Protein AF-A0A967SFE9-F1 (afdb_monomer_lite)

pLDDT: mean 91.88, std 10.44, range [46.47, 98.62]

Foldseek 3Di:
DDDDPDPDPAKDKDWDQKDDDAQKIFGGWIWMWGDPDVQKIWIKIWTQWIAHHPPFGIWGGWMKTQGIWGHDPFKIWRQWIWIWTAAPVRHIDIFTWIWMWGQDPQGIKIKIKGWFDDCAVVVCRNCVSVPDDPKGWPDWGKIKIWIWDHDDQWTKIWIKMWIFQTWIADPVRQKTWGGWIKIKTKMWTHDVFFIKMKMKMKTQQTWIHHVPDTDGSVVWIKMKIKIKTWGDDPQIWIKMWMWMDGHLAFIKTWMFIATSNDTPDIDIDTPDRPPPPD

Structure (mmCIF, N/CA/C/O backbone):
data_AF-A0A967SFE9-F1
#
_entry.id   AF-A0A967SFE9-F1
#
loop_
_atom_site.group_PDB
_atom_site.id
_atom_site.type_symbol
_atom_site.label_atom_id
_atom_site.label_alt_id
_atom_site.label_comp_id
_atom_site.label_asym_id
_atom_site.label_entity_id
_atom_site.label_seq_id
_atom_site.pdbx_PDB_ins_code
_atom_site.Cartn_x
_atom_site.Cartn_y
_atom_site.Cartn_z
_atom_site.occupancy
_atom_site.B_iso_or_equiv
_atom_site.auth_seq_id
_atom_site.auth_comp_id
_atom_site.auth_asym_id
_atom_site.auth_atom_id
_atom_site.pdbx_PDB_model_num
ATOM 1 N N . MET A 1 1 ? -28.983 -12.170 47.576 1.00 48.47 1 MET A N 1
ATOM 2 C CA . MET A 1 1 ? -28.097 -11.732 46.477 1.00 48.47 1 MET A CA 1
ATOM 3 C C . MET A 1 1 ? -28.924 -10.848 45.566 1.00 48.47 1 MET A C 1
ATOM 5 O O . MET A 1 1 ? -29.870 -11.346 44.975 1.00 48.47 1 MET A O 1
ATOM 9 N N . ALA A 1 2 ? -28.665 -9.542 45.557 1.00 47.88 2 ALA A N 1
ATOM 10 C CA . ALA A 1 2 ? -29.377 -8.604 44.695 1.00 47.88 2 ALA A CA 1
ATOM 11 C C . ALA A 1 2 ? -28.645 -8.543 43.350 1.00 47.88 2 ALA A C 1
ATOM 13 O O . ALA A 1 2 ? -27.482 -8.151 43.306 1.00 47.88 2 ALA A O 1
ATOM 14 N N . ALA A 1 3 ? -29.304 -8.983 42.279 1.00 52.44 3 ALA A N 1
ATOM 15 C CA . ALA A 1 3 ? -28.816 -8.792 40.923 1.00 52.44 3 ALA A CA 1
ATOM 16 C C . ALA A 1 3 ? -28.975 -7.308 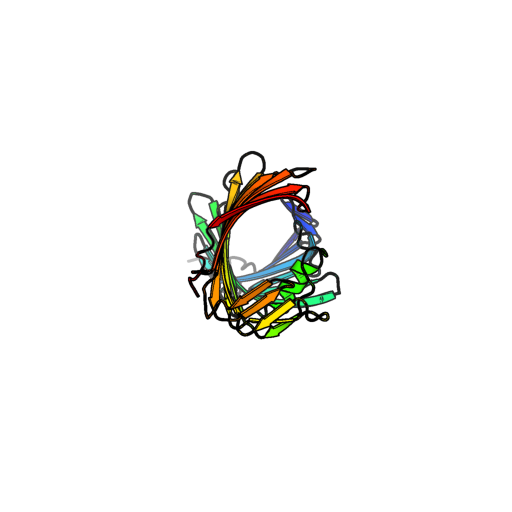40.575 1.00 52.44 3 ALA A C 1
ATOM 18 O O . ALA A 1 3 ? -30.090 -6.813 40.423 1.00 52.44 3 ALA A O 1
ATOM 19 N N . THR A 1 4 ? -27.868 -6.577 40.501 1.00 55.78 4 THR A N 1
ATOM 20 C CA . THR A 1 4 ? -27.850 -5.243 39.904 1.00 55.78 4 THR A CA 1
ATOM 21 C C . THR A 1 4 ? -28.147 -5.389 38.418 1.00 55.78 4 THR A C 1
ATOM 23 O O . THR A 1 4 ? -27.340 -5.948 37.677 1.00 55.78 4 THR A O 1
ATOM 26 N N . ALA A 1 5 ? -29.314 -4.907 37.997 1.00 50.91 5 ALA A N 1
ATOM 27 C CA . ALA A 1 5 ? -29.670 -4.743 36.597 1.00 50.91 5 ALA A CA 1
ATOM 28 C C . ALA A 1 5 ? -28.768 -3.657 35.991 1.00 50.91 5 ALA A C 1
ATOM 30 O O . ALA A 1 5 ? -29.080 -2.469 36.037 1.00 50.91 5 ALA A O 1
ATOM 31 N N . GLY A 1 6 ? -27.596 -4.059 35.503 1.00 64.75 6 GLY A N 1
ATOM 32 C CA . GLY A 1 6 ? -26.750 -3.195 34.693 1.00 64.75 6 GLY A CA 1
ATOM 33 C C . GLY A 1 6 ? -27.433 -2.987 33.349 1.00 64.75 6 GLY A C 1
ATOM 34 O O . GLY A 1 6 ? -27.692 -3.959 32.642 1.00 64.75 6 GLY A O 1
ATOM 35 N N . HIS A 1 7 ? -27.757 -1.740 33.013 1.00 56.03 7 HIS A N 1
ATOM 36 C CA . HIS A 1 7 ? -28.206 -1.380 31.674 1.00 56.03 7 HIS A CA 1
ATOM 37 C C . HIS A 1 7 ? -27.134 -1.818 30.669 1.00 56.03 7 HIS A C 1
ATOM 39 O O . HIS A 1 7 ? -26.025 -1.284 30.672 1.00 56.03 7 HIS A O 1
ATOM 45 N N . ALA A 1 8 ? -27.450 -2.823 29.852 1.00 78.50 8 ALA A N 1
ATOM 46 C CA . ALA A 1 8 ? -26.600 -3.228 28.748 1.00 78.50 8 ALA A CA 1
ATOM 47 C C . ALA A 1 8 ? -26.670 -2.124 27.691 1.00 78.50 8 ALA A C 1
ATOM 49 O O . ALA A 1 8 ? -27.740 -1.819 27.168 1.00 78.50 8 ALA A O 1
ATOM 50 N N . LEU A 1 9 ? -25.545 -1.469 27.438 1.00 79.12 9 LEU A N 1
ATOM 51 C CA . LEU A 1 9 ? -25.446 -0.497 26.364 1.00 79.12 9 LEU A CA 1
ATOM 52 C C . LEU A 1 9 ? -25.419 -1.273 25.042 1.00 79.12 9 LEU A C 1
ATOM 54 O O . LEU A 1 9 ? -24.456 -1.983 24.769 1.00 79.12 9 LEU A O 1
ATOM 58 N N . GLU A 1 10 ? -26.497 -1.189 24.264 1.00 89.25 10 GLU A N 1
ATOM 59 C CA . GLU A 1 10 ? -26.645 -1.972 23.026 1.00 89.25 10 GLU A CA 1
ATOM 60 C C . GLU A 1 10 ? -25.885 -1.343 21.853 1.00 89.25 10 GLU A C 1
ATOM 62 O O . GLU A 1 10 ? -25.297 -2.055 21.037 1.00 89.25 10 GLU A O 1
ATOM 67 N N . LEU A 1 11 ? -25.878 -0.007 21.791 1.00 95.06 11 LEU A N 1
ATOM 68 C CA . LEU A 1 11 ? -25.321 0.764 20.687 1.00 95.06 11 LEU A CA 1
ATOM 69 C C . LEU A 1 11 ? -24.728 2.087 21.188 1.00 95.06 11 LEU A C 1
ATOM 71 O O . LEU A 1 11 ? -25.384 2.839 21.910 1.00 95.06 11 LEU A O 1
ATOM 75 N N . LEU A 1 12 ? -23.503 2.386 20.765 1.00 96.44 12 LEU A N 1
ATOM 76 C CA . LEU A 1 12 ? -22.841 3.675 20.945 1.00 96.44 12 LEU A CA 1
ATOM 77 C C . LEU A 1 12 ? -22.515 4.259 19.573 1.00 96.44 12 LEU A C 1
ATOM 79 O O . LEU A 1 12 ? -21.859 3.605 18.766 1.00 96.44 12 LEU A O 1
ATOM 83 N N . THR A 1 13 ? -22.902 5.509 19.336 1.00 96.50 13 THR A N 1
ATOM 84 C CA . THR A 1 13 ? -22.497 6.253 18.140 1.00 96.50 13 THR A CA 1
ATOM 85 C C . THR A 1 13 ? -21.720 7.494 18.552 1.00 96.50 13 THR A C 1
ATOM 87 O O . THR A 1 13 ? -22.201 8.299 19.348 1.00 96.50 13 THR A O 1
ATOM 90 N N . LEU A 1 14 ? -20.523 7.647 17.995 1.00 97.06 14 LEU A N 1
ATOM 91 C CA . LEU A 1 14 ? -19.689 8.836 18.105 1.00 97.06 14 LEU A CA 1
ATOM 92 C C . LEU A 1 14 ? -19.602 9.488 16.726 1.00 97.06 14 LEU A C 1
ATOM 94 O O . LEU A 1 14 ? -19.164 8.847 15.774 1.00 97.06 14 LEU A O 1
ATOM 98 N N . ALA A 1 15 ? -20.005 10.750 16.630 1.00 97.06 15 ALA A N 1
ATOM 99 C CA . ALA A 1 15 ? -19.854 11.559 15.428 1.00 97.06 15 ALA A CA 1
ATOM 100 C C . ALA A 1 15 ? -18.776 12.621 15.661 1.00 97.06 15 ALA A C 1
ATOM 102 O O . ALA A 1 15 ? -18.741 13.258 16.715 1.00 97.06 15 ALA A O 1
ATOM 103 N N . VAL A 1 16 ? -17.899 12.786 14.680 1.00 96.50 16 VAL A N 1
ATOM 104 C CA . VAL A 1 16 ? -16.818 13.761 14.663 1.00 96.50 16 VAL A CA 1
ATOM 105 C C . VAL A 1 16 ? -16.840 14.449 13.306 1.00 96.50 16 VAL A C 1
ATOM 107 O O . VAL A 1 16 ? -16.580 13.817 12.286 1.00 96.50 16 VAL A O 1
ATOM 110 N N . ASP A 1 17 ? -17.125 15.748 13.294 1.00 96.38 17 ASP A N 1
ATOM 111 C CA . ASP A 1 17 ? -17.240 16.523 12.051 1.00 96.38 17 ASP A CA 1
ATOM 112 C C . ASP A 1 17 ? -15.970 16.434 11.199 1.00 96.38 17 ASP A C 1
ATOM 114 O O . ASP A 1 17 ? -16.024 16.350 9.972 1.00 96.38 17 ASP A O 1
ATOM 118 N N . ARG A 1 18 ? -14.806 16.450 11.856 1.00 95.69 18 ARG A N 1
ATOM 119 C CA . ARG A 1 18 ? -13.511 16.435 11.187 1.00 95.69 18 ARG A CA 1
ATOM 120 C C . ARG A 1 18 ? -12.417 15.842 12.067 1.00 95.69 18 ARG A C 1
ATOM 122 O O . ARG A 1 18 ? -12.325 16.153 13.253 1.00 95.69 18 ARG A O 1
ATOM 129 N N . LEU A 1 19 ? -11.566 15.022 11.459 1.00 93.81 19 LEU A N 1
ATOM 130 C CA . LEU A 1 19 ? -10.323 14.514 12.029 1.00 93.81 19 LEU A CA 1
ATOM 131 C C . LEU A 1 19 ? -9.159 14.969 11.150 1.00 93.81 19 LEU A C 1
ATOM 133 O O . LEU A 1 19 ? -9.139 14.671 9.961 1.00 93.81 19 LEU A O 1
ATOM 137 N N . ASP A 1 20 ? -8.179 15.651 11.734 1.00 90.94 20 ASP A N 1
ATOM 138 C CA . ASP A 1 20 ? -6.947 16.056 11.054 1.00 90.94 20 ASP A CA 1
ATOM 139 C C . ASP A 1 20 ? -5.750 15.411 11.763 1.00 90.94 20 ASP A C 1
ATOM 141 O O . ASP A 1 20 ? -5.630 15.485 12.989 1.00 90.94 20 ASP A O 1
ATOM 145 N N . ALA A 1 21 ? -4.856 14.773 11.005 1.00 83.81 21 ALA A N 1
ATOM 146 C CA . ALA A 1 21 ? -3.692 14.094 11.567 1.00 83.81 21 ALA A CA 1
ATOM 147 C C . ALA A 1 21 ? -2.495 14.136 10.607 1.00 83.81 21 ALA A C 1
ATOM 149 O O . ALA A 1 21 ? -2.218 13.217 9.836 1.00 83.81 21 ALA A O 1
ATOM 150 N N . GLY A 1 22 ? -1.728 15.222 10.702 1.00 81.81 22 GLY A N 1
ATOM 151 C CA . GLY A 1 22 ? -0.558 15.436 9.857 1.00 81.81 22 GLY A CA 1
ATOM 152 C C . GLY A 1 22 ? -0.971 15.685 8.409 1.00 81.81 22 GLY A C 1
ATOM 153 O O . GLY A 1 22 ? -1.617 16.685 8.127 1.00 81.81 22 GLY A O 1
ATOM 154 N N . ALA A 1 23 ? -0.580 14.783 7.509 1.00 79.06 23 ALA A N 1
ATOM 155 C CA . ALA A 1 23 ? -0.796 14.923 6.069 1.00 79.06 23 ALA A CA 1
ATOM 156 C C . ALA A 1 23 ? -2.106 14.288 5.565 1.00 79.06 23 ALA A C 1
ATOM 158 O O . ALA A 1 23 ? -2.338 14.258 4.360 1.00 79.06 23 ALA A O 1
ATOM 159 N N . TRP A 1 24 ? -2.949 13.769 6.463 1.00 89.88 24 TRP A N 1
ATOM 160 C CA . TRP A 1 24 ? -4.276 13.271 6.108 1.00 89.88 24 TRP A CA 1
ATOM 161 C C . TRP A 1 24 ? -5.370 13.957 6.923 1.00 89.88 24 TRP A C 1
ATOM 163 O O . TRP A 1 24 ? -5.149 14.424 8.045 1.00 89.88 24 TRP A O 1
ATOM 173 N N . SER A 1 25 ? -6.568 14.006 6.345 1.00 93.88 25 SER A N 1
ATOM 174 C CA . SER A 1 25 ? -7.770 14.491 7.027 1.00 93.88 25 SER A CA 1
ATOM 175 C C . SER A 1 25 ? -8.991 13.674 6.623 1.00 93.88 25 SER A C 1
ATOM 177 O O . SER A 1 25 ? -9.063 13.173 5.503 1.00 93.88 25 SER A O 1
ATOM 179 N N . ALA A 1 26 ? -9.948 13.529 7.535 1.00 96.44 26 ALA A N 1
ATOM 180 C CA . ALA A 1 26 ? -11.215 12.855 7.294 1.00 96.44 26 ALA A CA 1
ATOM 181 C C . ALA A 1 26 ? -12.388 13.736 7.737 1.00 96.44 26 ALA A C 1
ATOM 183 O O . ALA A 1 26 ? -12.346 14.332 8.814 1.00 96.44 26 ALA A O 1
ATOM 184 N N . GLY A 1 27 ? -13.429 13.821 6.909 1.00 96.75 27 GLY A N 1
ATOM 185 C CA . GLY A 1 27 ? -14.645 14.593 7.182 1.00 96.75 27 GLY A CA 1
ATOM 186 C C . GLY A 1 27 ? -15.861 13.710 7.452 1.00 96.75 27 GLY A C 1
ATOM 187 O O . GLY A 1 27 ? -15.972 12.614 6.893 1.00 96.75 27 GLY A O 1
ATOM 188 N N . ASP A 1 28 ? -16.783 14.217 8.272 1.00 97.06 28 ASP A N 1
ATOM 189 C CA . ASP A 1 28 ? -18.046 13.572 8.652 1.00 97.06 28 ASP A CA 1
ATOM 190 C C . ASP A 1 28 ? -17.832 12.150 9.205 1.00 97.06 28 ASP A C 1
ATOM 192 O O . ASP A 1 28 ? -18.455 11.182 8.762 1.00 97.06 28 ASP A O 1
ATOM 196 N N . VAL A 1 29 ? -16.892 12.003 10.142 1.00 97.50 29 VAL A N 1
ATOM 197 C CA . VAL A 1 29 ? -16.493 10.697 10.670 1.00 97.50 29 VAL A CA 1
ATOM 198 C C . VAL A 1 29 ? -17.511 10.209 11.696 1.00 97.50 29 VAL A C 1
ATOM 200 O O . VAL A 1 29 ? -17.760 10.862 12.705 1.00 97.50 29 VAL A O 1
ATOM 203 N N . ALA A 1 30 ? -18.067 9.023 11.480 1.00 97.75 30 ALA A N 1
ATOM 204 C CA . ALA A 1 30 ? -18.963 8.362 12.418 1.00 97.75 30 ALA A CA 1
ATOM 205 C C . ALA A 1 30 ? -18.427 6.981 12.801 1.00 97.75 30 ALA A C 1
ATOM 207 O O . ALA A 1 30 ? -18.090 6.169 11.938 1.00 97.75 30 ALA A O 1
ATOM 208 N N . ILE A 1 31 ? -18.385 6.709 14.103 1.00 97.50 31 ILE A N 1
ATOM 209 C CA . ILE A 1 31 ? -18.033 5.417 14.689 1.00 97.50 31 ILE A CA 1
ATOM 210 C C . ILE A 1 31 ? -19.278 4.869 15.375 1.00 97.50 31 ILE A C 1
ATOM 212 O O . ILE A 1 31 ? -19.818 5.496 16.283 1.00 97.50 31 ILE A O 1
ATOM 216 N N . THR A 1 32 ? -19.726 3.694 14.956 1.00 97.81 32 THR A N 1
ATOM 217 C CA . THR A 1 32 ? -20.832 2.963 15.578 1.00 97.81 32 THR A CA 1
ATOM 218 C C . THR A 1 32 ? -20.291 1.688 16.200 1.00 97.81 32 THR A C 1
ATOM 220 O O . THR A 1 32 ? -19.669 0.886 15.509 1.00 97.81 32 THR A O 1
ATOM 223 N N . LEU A 1 33 ? -20.518 1.501 17.496 1.00 97.50 33 LEU A N 1
ATOM 224 C CA . LEU A 1 33 ? -20.108 0.326 18.257 1.00 97.50 33 LEU A CA 1
ATOM 225 C C . LEU A 1 33 ? -21.351 -0.378 18.793 1.00 97.50 33 LEU A C 1
ATOM 227 O O . LEU A 1 33 ? -22.182 0.252 19.444 1.00 97.50 33 LEU A O 1
ATOM 231 N N . GLY A 1 34 ? -21.466 -1.674 18.534 1.00 96.62 34 GLY A N 1
ATOM 232 C CA . GLY A 1 34 ? -22.490 -2.543 19.108 1.00 96.62 34 GLY A CA 1
ATOM 233 C C . GLY A 1 34 ? -21.857 -3.591 20.017 1.00 96.62 34 GLY A C 1
ATOM 234 O O . GLY A 1 34 ? -20.706 -3.972 19.813 1.00 96.62 34 GLY A O 1
ATOM 235 N N . ALA A 1 35 ? -22.599 -4.068 21.013 1.00 95.88 35 ALA A N 1
ATOM 236 C CA . ALA A 1 35 ? -22.146 -5.110 21.938 1.00 95.88 35 ALA A CA 1
ATOM 237 C C . ALA A 1 35 ? -23.046 -6.357 21.829 1.00 95.88 35 ALA A C 1
ATOM 239 O O . ALA A 1 35 ? -23.895 -6.580 22.694 1.00 95.88 35 ALA A O 1
ATOM 240 N N . PRO A 1 36 ? -22.903 -7.178 20.767 1.00 93.62 36 PRO A N 1
ATOM 241 C CA . PRO A 1 36 ? -23.801 -8.306 20.515 1.00 93.62 36 PRO A CA 1
ATOM 242 C C . PRO A 1 36 ? -23.688 -9.427 21.563 1.00 93.62 36 PRO A C 1
ATOM 244 O O . PRO A 1 36 ? -24.625 -10.208 21.724 1.00 93.62 36 PRO A O 1
ATOM 247 N N . ALA A 1 37 ? -22.551 -9.537 22.263 1.00 93.94 37 ALA A N 1
ATOM 248 C CA . ALA A 1 37 ? -22.321 -10.509 23.332 1.00 93.94 37 ALA A CA 1
ATOM 249 C C . ALA A 1 37 ? -21.187 -10.045 24.275 1.00 93.94 37 ALA A C 1
ATOM 251 O O . ALA A 1 37 ? -20.361 -9.224 23.875 1.00 93.94 37 ALA A O 1
ATOM 252 N N . PRO A 1 38 ? -21.079 -10.579 25.509 1.00 94.06 38 PRO A N 1
ATOM 253 C CA . PRO A 1 38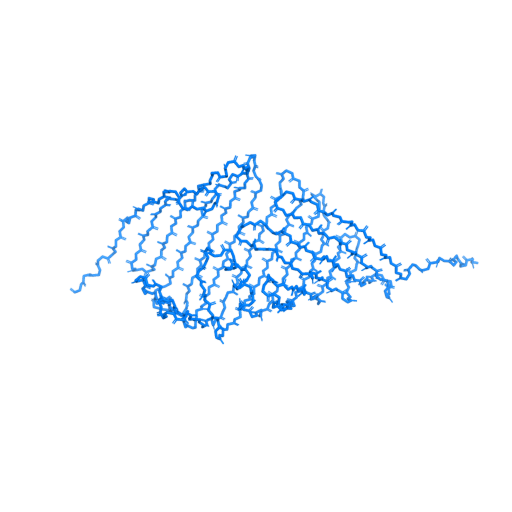 ? -19.951 -10.284 26.396 1.00 94.06 38 PRO A CA 1
ATOM 254 C C . PRO A 1 38 ? -18.597 -10.591 25.737 1.00 94.06 38 PRO A C 1
ATOM 256 O O . PRO A 1 38 ? -18.405 -11.672 25.184 1.00 94.06 38 PRO A O 1
ATOM 259 N N . GLY A 1 39 ? -17.661 -9.639 25.801 1.00 94.94 39 GLY A N 1
ATOM 260 C CA . GLY A 1 39 ? -16.327 -9.771 25.197 1.00 94.94 39 GLY A CA 1
ATOM 261 C C . GLY A 1 39 ? -16.300 -9.675 23.667 1.00 94.94 39 GLY A C 1
ATOM 262 O O . GLY A 1 39 ? -15.252 -9.895 23.065 1.00 94.94 39 GLY A O 1
ATOM 263 N N . ARG A 1 40 ? -17.429 -9.350 23.024 1.00 96.88 40 ARG A N 1
ATOM 264 C CA . ARG A 1 40 ? -17.527 -9.173 21.573 1.00 96.88 40 ARG A CA 1
ATOM 265 C C . ARG A 1 40 ? -18.167 -7.840 21.234 1.00 96.88 40 ARG A C 1
ATOM 267 O O . ARG A 1 40 ? -19.154 -7.447 21.853 1.00 96.88 40 ARG A O 1
ATOM 274 N N . ILE A 1 41 ? -17.626 -7.169 20.227 1.00 97.31 41 ILE A N 1
ATOM 275 C CA . ILE A 1 41 ? -18.169 -5.908 19.716 1.00 97.31 41 ILE A CA 1
ATOM 276 C C . ILE A 1 41 ? -18.366 -5.997 18.208 1.00 97.31 41 ILE A C 1
ATOM 278 O O . ILE A 1 41 ? -17.622 -6.691 17.531 1.00 97.31 41 ILE A O 1
ATOM 282 N N . SER A 1 42 ? -19.344 -5.283 17.674 1.00 97.75 42 SER A N 1
ATOM 283 C CA . SER A 1 42 ? -19.381 -4.922 16.257 1.00 97.75 42 SER A CA 1
ATOM 284 C C . SER A 1 42 ? -18.931 -3.472 16.135 1.00 97.75 42 SER A C 1
ATOM 286 O O . SER A 1 42 ? -19.277 -2.651 16.986 1.00 97.75 42 SER A O 1
ATOM 288 N N . ALA A 1 43 ? -18.185 -3.128 15.095 1.00 97.94 43 ALA A N 1
ATOM 289 C CA . ALA A 1 43 ? -17.719 -1.769 14.875 1.00 97.94 43 ALA A CA 1
ATOM 290 C C . ALA A 1 43 ? -17.921 -1.366 13.419 1.00 97.94 43 ALA A C 1
ATOM 292 O O . ALA A 1 43 ? -17.573 -2.107 12.508 1.00 97.94 43 ALA A O 1
ATOM 293 N N . ARG A 1 44 ? -18.435 -0.160 13.199 1.00 98.06 44 ARG A N 1
ATOM 294 C CA . ARG A 1 44 ? -18.471 0.471 11.885 1.00 98.06 44 ARG A CA 1
ATOM 295 C C . ARG A 1 44 ? -17.868 1.857 11.981 1.00 98.06 44 ARG A C 1
ATOM 297 O O . ARG A 1 44 ? -18.391 2.706 12.698 1.00 98.06 44 ARG A O 1
ATOM 304 N N . LEU A 1 45 ? -16.790 2.077 11.246 1.00 97.31 45 LEU A N 1
ATOM 305 C CA . LEU A 1 45 ? -16.228 3.397 10.991 1.00 97.31 45 LEU A CA 1
ATOM 306 C C . LEU A 1 45 ? -16.729 3.858 9.624 1.00 97.31 45 LEU A C 1
ATOM 308 O O . LEU A 1 45 ? -16.756 3.073 8.681 1.00 97.31 45 LEU A O 1
ATOM 312 N N . SER A 1 46 ? -17.119 5.116 9.497 1.00 97.81 46 SER A N 1
ATOM 313 C CA . SER A 1 46 ? -17.454 5.717 8.207 1.00 97.81 46 SER A CA 1
ATOM 314 C C . SER A 1 46 ? -17.018 7.172 8.155 1.00 97.81 46 SER A C 1
ATOM 316 O O . SER A 1 46 ? -16.942 7.811 9.198 1.00 97.81 46 SER A O 1
ATOM 318 N N . GLY A 1 47 ? -16.730 7.677 6.962 1.00 96.50 47 GLY A N 1
ATOM 319 C CA . GLY A 1 47 ? -16.392 9.069 6.698 1.00 96.50 47 GLY A CA 1
ATOM 320 C C . GLY A 1 47 ? -16.715 9.423 5.251 1.00 96.50 47 GLY A C 1
ATOM 321 O O . GLY A 1 47 ? -16.634 8.581 4.357 1.00 96.50 47 GLY A O 1
ATOM 322 N N . ARG A 1 48 ? -17.105 10.671 5.004 1.00 95.81 48 ARG A N 1
ATOM 323 C CA . ARG A 1 48 ? -17.544 11.107 3.670 1.00 95.81 48 ARG A CA 1
ATOM 324 C C . ARG A 1 48 ? -16.382 11.358 2.714 1.00 95.81 48 ARG A C 1
ATOM 326 O O . ARG A 1 48 ? -16.519 11.188 1.504 1.00 95.81 48 ARG A O 1
ATOM 333 N N . GLY A 1 49 ? -15.247 11.774 3.260 1.00 93.31 49 GLY A N 1
ATOM 334 C CA . GLY A 1 49 ? -14.026 12.022 2.510 1.00 93.31 49 GLY A CA 1
ATOM 335 C C . GLY A 1 49 ? -12.813 11.779 3.388 1.00 93.31 49 GLY A C 1
ATOM 336 O O . GLY A 1 49 ? -12.797 12.217 4.536 1.00 93.31 49 GLY A O 1
ATOM 337 N N . LEU A 1 50 ? -11.821 11.090 2.842 1.00 95.44 50 LEU A N 1
ATOM 338 C CA . LEU A 1 50 ? -10.515 10.850 3.431 1.00 95.44 50 LEU A CA 1
ATOM 339 C C . LEU A 1 50 ? -9.469 11.376 2.450 1.00 95.44 50 LEU A C 1
ATOM 341 O O . LEU A 1 50 ? -9.218 10.760 1.418 1.00 95.44 50 LEU A O 1
ATOM 345 N N . VAL A 1 51 ? -8.888 12.526 2.772 1.00 92.69 51 VAL A N 1
ATOM 346 C CA . VAL A 1 51 ? -7.768 13.103 2.027 1.00 92.69 51 VAL A CA 1
ATOM 347 C C . VAL A 1 51 ? -6.502 12.409 2.501 1.00 92.69 51 VAL A C 1
ATOM 349 O O . VAL A 1 51 ? -6.161 12.499 3.683 1.00 92.69 51 VAL A O 1
ATOM 352 N N . LEU A 1 52 ? -5.831 11.707 1.595 1.00 88.38 52 LEU A N 1
ATOM 353 C CA . LEU A 1 52 ? -4.584 10.999 1.855 1.00 88.38 52 LEU A CA 1
ATOM 354 C C . LEU A 1 52 ? -3.381 11.851 1.421 1.00 88.38 52 LEU A C 1
ATOM 356 O O . LEU A 1 52 ? -3.527 12.744 0.584 1.00 88.38 52 LEU A O 1
ATOM 360 N N . PRO A 1 53 ? -2.185 11.609 1.984 1.00 80.06 53 PRO A N 1
ATOM 361 C CA . PRO A 1 53 ? -0.979 12.253 1.493 1.00 80.06 53 PRO A CA 1
ATOM 362 C C . PRO A 1 53 ? -0.679 11.807 0.053 1.00 80.06 53 PRO A C 1
ATOM 364 O O . PRO A 1 53 ? -0.912 10.641 -0.289 1.00 80.06 53 PRO A O 1
ATOM 367 N N . PRO A 1 54 ? -0.075 12.681 -0.772 1.00 75.00 54 PRO A N 1
ATOM 368 C CA . PRO A 1 54 ? 0.375 12.297 -2.099 1.00 75.00 54 PRO A CA 1
ATOM 369 C C . PRO A 1 54 ? 1.305 11.067 -2.062 1.00 75.00 54 PRO A C 1
ATOM 371 O O . PRO A 1 54 ? 2.078 10.911 -1.114 1.00 75.00 54 PRO A O 1
ATOM 374 N N . PRO A 1 55 ? 1.283 10.211 -3.100 1.00 75.06 55 PRO A N 1
ATOM 375 C CA . PRO A 1 55 ? 0.560 10.367 -4.366 1.00 75.06 55 PRO A CA 1
ATOM 376 C C . PRO A 1 55 ? -0.904 9.902 -4.330 1.00 75.06 55 PRO A C 1
ATOM 378 O O . PRO A 1 55 ? -1.546 9.907 -5.374 1.00 75.06 55 PRO A O 1
ATOM 381 N N . LEU A 1 56 ? -1.414 9.474 -3.173 1.00 83.62 56 LEU A N 1
ATOM 382 C CA . LEU A 1 56 ? -2.782 8.981 -3.050 1.00 83.62 56 LEU A CA 1
ATOM 383 C C . LEU A 1 56 ? -3.774 10.143 -3.117 1.00 83.62 56 LEU A C 1
ATOM 385 O O . LEU A 1 56 ? -3.513 11.216 -2.572 1.00 83.62 56 LEU A O 1
ATOM 389 N N . ASP A 1 57 ? -4.912 9.905 -3.762 1.00 84.75 57 ASP A N 1
ATOM 390 C CA . ASP A 1 57 ? -5.990 10.887 -3.848 1.00 84.75 57 ASP A CA 1
ATOM 391 C C . ASP A 1 57 ? -6.996 10.751 -2.690 1.00 84.75 57 ASP A C 1
ATOM 393 O O . ASP A 1 57 ? -6.852 9.947 -1.763 1.00 84.75 57 ASP A O 1
ATOM 397 N N . THR A 1 58 ? -8.040 11.567 -2.743 1.00 91.06 58 THR A N 1
ATOM 398 C CA . THR A 1 58 ? -9.158 11.572 -1.819 1.00 91.06 58 THR A CA 1
ATOM 399 C C . THR A 1 58 ? -10.038 10.351 -2.047 1.00 91.06 58 THR A C 1
ATOM 401 O O . THR A 1 58 ? -10.668 10.199 -3.092 1.00 91.06 58 THR A O 1
ATOM 404 N N . LEU A 1 59 ? -10.174 9.526 -1.013 1.00 94.25 59 LEU A N 1
ATOM 405 C CA . LEU A 1 59 ? -11.192 8.485 -0.970 1.00 94.25 59 LEU A CA 1
ATOM 406 C C . LEU A 1 59 ? -12.518 9.070 -0.487 1.00 94.25 59 LEU A C 1
ATOM 408 O O . LEU A 1 59 ? -12.566 9.837 0.475 1.00 94.25 59 LEU A O 1
ATOM 412 N N . ARG A 1 60 ? -13.613 8.695 -1.138 1.00 95.88 60 ARG A N 1
ATOM 413 C CA . ARG A 1 60 ? -14.981 9.101 -0.800 1.00 95.88 60 ARG A CA 1
ATOM 414 C C . ARG A 1 60 ? -15.748 7.937 -0.201 1.00 95.88 60 ARG A C 1
ATOM 416 O O . ARG A 1 60 ? -15.435 6.779 -0.469 1.00 95.88 60 ARG A O 1
ATOM 423 N N . ASP A 1 61 ? -16.764 8.262 0.592 1.00 96.50 61 ASP A N 1
ATOM 424 C CA . ASP A 1 61 ? -17.704 7.285 1.156 1.00 96.50 61 ASP A CA 1
ATOM 425 C C . ASP A 1 61 ? -16.987 6.098 1.828 1.00 96.50 61 ASP A C 1
ATOM 427 O O . ASP A 1 61 ? -17.360 4.932 1.681 1.00 96.50 61 ASP A O 1
ATOM 431 N N . VAL A 1 62 ? -15.906 6.413 2.548 1.00 97.31 62 VAL A N 1
ATOM 432 C CA . VAL A 1 62 ? -15.051 5.424 3.198 1.00 97.31 62 VAL A CA 1
ATOM 433 C C . VAL A 1 62 ? -15.822 4.806 4.350 1.00 97.31 62 VAL A C 1
ATOM 435 O O . VAL A 1 62 ? -16.361 5.508 5.203 1.00 97.31 62 VAL A O 1
ATOM 438 N N . SER A 1 63 ? -15.852 3.483 4.418 1.00 97.88 63 SER A N 1
ATOM 439 C CA . SER A 1 63 ? -16.351 2.761 5.576 1.00 97.88 63 SER A CA 1
ATOM 440 C C . SER A 1 63 ? -15.531 1.516 5.852 1.00 97.88 63 SER A C 1
ATOM 442 O O . SER A 1 63 ? -15.089 0.833 4.939 1.00 97.88 63 SER A O 1
ATOM 444 N N . VAL A 1 64 ? -15.329 1.224 7.129 1.00 97.75 64 VAL A N 1
ATOM 445 C CA . VAL A 1 64 ? -14.746 -0.028 7.600 1.00 97.75 64 VAL A CA 1
ATOM 446 C C . VAL A 1 64 ? -15.796 -0.696 8.462 1.00 97.75 64 VAL A C 1
ATOM 448 O O . VAL A 1 64 ? -16.191 -0.149 9.493 1.00 97.75 64 VAL A O 1
ATOM 451 N N . ASP A 1 65 ? -16.268 -1.853 8.018 1.00 98.31 65 ASP A N 1
ATOM 452 C CA . ASP A 1 65 ? -17.223 -2.673 8.752 1.00 98.31 65 ASP A CA 1
ATOM 453 C C . ASP A 1 65 ? -16.488 -3.848 9.397 1.00 98.31 65 ASP A C 1
ATOM 455 O O . ASP A 1 65 ? -15.759 -4.577 8.726 1.00 98.31 65 ASP A O 1
ATOM 459 N N . CYS A 1 66 ? -16.650 -3.991 10.705 1.00 98.31 66 CYS A N 1
ATOM 460 C CA . CYS A 1 66 ? -16.233 -5.139 11.482 1.00 98.31 66 CYS A CA 1
ATOM 461 C C . CYS A 1 66 ? -17.483 -5.729 12.162 1.00 98.31 66 CYS A C 1
ATOM 463 O O . CYS A 1 66 ? -17.896 -5.241 13.224 1.00 98.31 66 CYS A O 1
ATOM 465 N N . PRO A 1 67 ? -18.095 -6.779 11.592 1.00 98.06 67 PRO A N 1
ATOM 466 C CA . PRO A 1 67 ? -19.322 -7.362 12.118 1.00 98.06 67 PRO A CA 1
ATOM 467 C C . PRO A 1 67 ? -19.113 -7.995 13.495 1.00 98.06 67 PRO A C 1
ATOM 469 O O . PRO A 1 67 ? -20.027 -7.992 14.320 1.00 98.06 67 PRO A O 1
ATOM 472 N N . LEU A 1 68 ? -17.914 -8.527 13.758 1.00 98.12 68 LEU A N 1
ATOM 473 C CA . LEU A 1 68 ? -17.577 -9.149 15.029 1.00 98.12 68 LEU A CA 1
ATOM 474 C C . LEU A 1 68 ? -16.077 -9.036 15.328 1.00 98.12 68 LEU A C 1
ATOM 476 O O . LEU A 1 68 ? -15.247 -9.636 14.648 1.00 98.12 68 LEU A O 1
ATOM 480 N N . ALA A 1 69 ? -15.744 -8.307 16.386 1.00 98.12 69 ALA A N 1
ATOM 481 C CA . ALA A 1 69 ? -14.420 -8.247 16.979 1.00 98.12 69 ALA A CA 1
ATOM 482 C C . ALA A 1 69 ? -14.427 -8.902 18.362 1.00 98.12 69 ALA A C 1
ATOM 484 O O . ALA A 1 69 ? -15.368 -8.730 19.142 1.00 98.12 69 ALA A O 1
ATOM 485 N N . GLU A 1 70 ? -13.352 -9.609 18.683 1.00 98.06 70 GLU A N 1
ATOM 486 C CA . GLU A 1 70 ? -13.097 -10.133 20.021 1.00 98.06 70 GLU A CA 1
ATOM 487 C C . GLU A 1 70 ? -12.293 -9.110 20.822 1.00 98.06 70 GLU A C 1
ATOM 489 O O . GLU A 1 70 ? -11.286 -8.583 20.343 1.00 98.06 70 GLU A O 1
ATOM 494 N N . VAL A 1 71 ? -12.759 -8.811 22.035 1.00 97.19 71 VAL A N 1
ATOM 495 C CA . VAL A 1 71 ? -12.145 -7.831 22.933 1.00 97.19 71 VAL A CA 1
ATOM 496 C C . VAL A 1 71 ? -11.538 -8.558 24.123 1.00 97.19 71 VAL A C 1
ATOM 498 O O . VAL A 1 71 ? -12.236 -9.240 24.875 1.00 97.19 71 VAL A O 1
ATOM 501 N N . ALA A 1 72 ? -10.239 -8.368 24.315 1.00 96.75 72 ALA A N 1
ATOM 502 C CA . ALA A 1 72 ? -9.509 -8.760 25.510 1.00 96.75 72 ALA A CA 1
ATOM 503 C C . ALA A 1 72 ? -9.041 -7.513 26.279 1.00 96.75 72 ALA A C 1
ATOM 505 O O . ALA A 1 72 ? -9.247 -6.380 25.847 1.00 96.75 72 ALA A O 1
ATOM 506 N N . GLU A 1 73 ? -8.394 -7.713 27.430 1.00 95.19 73 GLU A N 1
ATOM 507 C CA . GLU A 1 73 ? -7.958 -6.624 28.319 1.00 95.19 73 GLU A CA 1
ATOM 508 C C . GLU A 1 73 ? -7.101 -5.561 27.608 1.00 95.19 73 GLU A C 1
ATOM 510 O O . GLU A 1 73 ? -7.234 -4.368 27.878 1.00 95.19 73 GLU A O 1
ATOM 515 N N . ALA A 1 74 ? -6.254 -5.990 26.671 1.00 95.81 74 ALA A N 1
ATOM 516 C CA . ALA A 1 74 ? -5.321 -5.125 25.958 1.00 95.81 74 ALA A CA 1
ATOM 517 C C . ALA A 1 74 ? -5.365 -5.307 24.433 1.00 95.81 74 ALA A C 1
ATOM 519 O O . ALA A 1 74 ? -4.452 -4.859 23.742 1.00 95.81 74 ALA A O 1
ATOM 520 N N . SER A 1 75 ? -6.392 -5.963 23.885 1.00 97.19 75 SER A N 1
ATOM 521 C CA . SER A 1 75 ? -6.485 -6.158 22.438 1.00 97.19 75 SER A CA 1
ATOM 522 C C . SER A 1 75 ? -7.913 -6.200 21.907 1.00 97.19 75 SER A C 1
ATOM 524 O O . SER A 1 75 ? -8.853 -6.577 22.603 1.00 97.19 75 SER A O 1
ATOM 526 N N . ILE A 1 76 ? -8.058 -5.799 20.648 1.00 97.62 76 ILE A N 1
ATOM 527 C CA . ILE A 1 76 ? -9.276 -5.912 19.849 1.00 97.62 76 ILE A CA 1
ATOM 528 C C . ILE A 1 76 ? -8.876 -6.571 18.534 1.00 97.62 76 ILE A C 1
ATOM 530 O O . ILE A 1 76 ? -7.999 -6.059 17.841 1.00 97.62 76 ILE A O 1
ATOM 534 N N . VAL A 1 77 ? -9.497 -7.693 18.178 1.00 98.38 77 VAL A N 1
ATOM 535 C CA . VAL A 1 77 ? -9.187 -8.423 16.941 1.00 98.38 77 VAL A CA 1
ATOM 536 C C . VAL A 1 77 ? -10.453 -8.622 16.127 1.00 98.38 77 VAL A C 1
ATOM 538 O O . VAL A 1 77 ? -11.417 -9.203 16.612 1.00 98.38 77 VAL A O 1
ATOM 541 N N . CYS A 1 78 ? -10.429 -8.167 14.879 1.00 98.44 78 CYS A N 1
ATOM 542 C CA . CYS A 1 78 ? -11.466 -8.398 13.885 1.00 98.44 78 CYS A CA 1
ATOM 543 C C . CYS A 1 78 ? -10.892 -9.259 12.758 1.00 98.44 78 CYS A C 1
ATOM 545 O O . CYS A 1 78 ? -10.079 -8.781 11.970 1.00 98.44 78 CYS A O 1
ATOM 547 N N . ALA A 1 79 ? -11.274 -10.534 12.694 1.00 98.25 79 ALA A N 1
ATOM 548 C CA . ALA A 1 79 ? -10.745 -11.454 11.683 1.00 98.25 79 ALA A CA 1
ATOM 549 C C . ALA A 1 79 ? -11.298 -11.178 10.275 1.00 98.25 79 ALA A C 1
ATOM 551 O O . ALA A 1 79 ? -10.611 -11.426 9.288 1.00 98.25 79 ALA A O 1
ATOM 552 N N . GLU A 1 80 ? -12.521 -10.654 10.202 1.00 97.88 80 GLU A N 1
ATOM 553 C CA . GLU A 1 80 ? -13.261 -10.422 8.964 1.00 97.88 80 GLU A CA 1
ATOM 554 C C . GLU A 1 80 ? -13.788 -8.991 8.965 1.00 97.88 80 GLU A C 1
ATOM 556 O O . GLU A 1 80 ? -14.891 -8.730 9.428 1.00 97.88 80 GLU A O 1
ATOM 561 N N . ALA A 1 81 ? -12.986 -8.048 8.489 1.00 98.25 81 ALA A N 1
ATOM 562 C CA . ALA A 1 81 ? -13.412 -6.684 8.236 1.00 98.25 81 ALA A CA 1
ATOM 563 C C . ALA A 1 81 ? -13.520 -6.420 6.732 1.00 98.25 81 ALA A C 1
ATOM 565 O O . ALA A 1 81 ? -12.900 -7.087 5.899 1.00 98.25 81 ALA A O 1
ATOM 566 N N . THR A 1 82 ? -14.298 -5.405 6.380 1.00 98.19 82 THR A N 1
ATOM 567 C CA . THR A 1 82 ? -14.456 -4.963 4.998 1.00 98.19 82 THR A CA 1
ATOM 568 C C . THR A 1 82 ? -14.264 -3.459 4.922 1.00 98.19 82 THR A C 1
ATOM 570 O O . THR A 1 82 ? -15.047 -2.702 5.497 1.00 98.19 82 THR A O 1
ATOM 573 N N . LEU A 1 83 ? -13.233 -3.020 4.201 1.00 97.19 83 LEU A N 1
ATOM 574 C CA . LEU A 1 83 ? -13.074 -1.626 3.800 1.00 97.19 83 LEU A CA 1
ATOM 575 C C . LEU A 1 83 ? -13.855 -1.412 2.508 1.00 97.19 83 LEU A C 1
ATOM 577 O O . LEU A 1 83 ? -13.585 -2.062 1.504 1.00 97.19 83 LEU A O 1
ATOM 581 N N . ARG A 1 84 ? -14.787 -0.469 2.520 1.00 97.50 84 ARG A N 1
ATOM 582 C CA . ARG A 1 84 ? -15.429 0.063 1.324 1.00 97.50 84 ARG A CA 1
ATOM 583 C C . ARG A 1 84 ? -15.014 1.505 1.148 1.00 97.50 84 ARG A C 1
ATOM 585 O O . ARG A 1 84 ? -14.940 2.247 2.122 1.00 97.50 84 ARG A O 1
ATOM 592 N N . ALA A 1 85 ? -14.768 1.901 -0.080 1.00 96.75 85 ALA A N 1
ATOM 593 C CA . ALA A 1 85 ? -14.556 3.291 -0.430 1.00 96.75 85 ALA A CA 1
ATOM 594 C C . ALA A 1 85 ? -14.946 3.490 -1.889 1.00 96.75 85 ALA A C 1
ATOM 596 O O . ALA A 1 85 ? -15.253 2.540 -2.607 1.00 96.75 85 ALA A O 1
ATOM 597 N N . THR A 1 86 ? -14.921 4.736 -2.318 1.00 94.94 86 THR A N 1
ATOM 598 C CA . THR A 1 86 ? -15.092 5.110 -3.710 1.00 94.94 86 THR A CA 1
ATOM 599 C C . THR A 1 86 ? -13.955 6.053 -4.079 1.00 94.94 86 THR A C 1
ATOM 601 O O . THR A 1 86 ? -13.623 6.939 -3.291 1.00 94.94 86 THR A O 1
ATOM 604 N N . ASP A 1 87 ? -13.332 5.862 -5.235 1.00 90.81 87 ASP A N 1
ATOM 605 C CA . ASP A 1 87 ? -12.306 6.790 -5.721 1.00 90.81 87 ASP A CA 1
ATOM 606 C C . ASP A 1 87 ? -12.919 8.086 -6.292 1.00 90.81 87 ASP A C 1
ATOM 608 O O . ASP A 1 87 ? -14.134 8.324 -6.215 1.00 90.81 87 ASP A O 1
ATOM 612 N N . GLU A 1 88 ? -12.071 8.970 -6.823 1.00 87.69 88 GLU A N 1
ATOM 613 C CA . GLU A 1 88 ? -12.507 10.245 -7.397 1.00 87.69 88 GLU A CA 1
ATOM 614 C C . GLU A 1 88 ? -13.455 10.055 -8.594 1.00 87.69 88 GLU A C 1
ATOM 616 O O . GLU A 1 88 ? -14.464 10.762 -8.697 1.00 87.69 88 GLU A O 1
ATOM 621 N N . ASP A 1 89 ? -13.202 9.027 -9.409 1.00 88.62 89 ASP A N 1
ATOM 622 C CA . ASP A 1 89 ? -14.019 8.619 -10.560 1.00 88.62 89 ASP A CA 1
ATOM 623 C C . ASP A 1 89 ? -15.326 7.915 -10.160 1.00 88.62 89 ASP A C 1
ATOM 625 O O . ASP A 1 89 ? -16.115 7.484 -11.006 1.00 88.62 89 ASP A O 1
ATOM 629 N N . ARG A 1 90 ? -15.600 7.843 -8.855 1.00 91.75 90 ARG A N 1
ATOM 630 C CA . ARG A 1 90 ? -16.771 7.204 -8.255 1.00 91.75 90 ARG A CA 1
ATOM 631 C C . ARG A 1 90 ? -16.853 5.700 -8.503 1.00 91.75 90 ARG A C 1
ATOM 633 O O . ARG A 1 90 ? -17.947 5.128 -8.470 1.00 91.75 90 ARG A O 1
ATOM 640 N N . VAL A 1 91 ? -15.721 5.044 -8.722 1.00 91.31 91 VAL A N 1
ATOM 641 C CA . VAL A 1 91 ? -15.687 3.594 -8.842 1.00 91.31 91 VAL A CA 1
ATOM 642 C C . VAL A 1 91 ? -15.605 2.988 -7.438 1.00 91.31 91 VAL A C 1
ATOM 644 O O . VAL A 1 91 ? -14.678 3.299 -6.683 1.00 91.31 91 VAL A O 1
ATOM 647 N N . PRO A 1 92 ? -16.572 2.138 -7.050 1.00 94.56 92 PRO A N 1
ATOM 648 C CA . PRO A 1 92 ? -16.560 1.517 -5.737 1.00 94.56 92 PRO A CA 1
ATOM 649 C C . PRO A 1 92 ? -15.400 0.525 -5.624 1.00 94.56 92 PRO A C 1
ATOM 651 O O . PRO A 1 92 ? -15.080 -0.203 -6.565 1.00 94.56 92 PRO A O 1
ATOM 654 N N . MET A 1 93 ? -14.806 0.472 -4.439 1.00 94.94 93 MET A N 1
ATOM 655 C CA . MET A 1 93 ? -13.815 -0.517 -4.035 1.00 94.94 93 MET A CA 1
ATOM 656 C C . MET A 1 93 ? -14.273 -1.197 -2.748 1.00 94.94 93 MET A C 1
ATOM 658 O O . MET A 1 93 ? -14.768 -0.544 -1.828 1.00 94.94 93 MET A O 1
ATOM 662 N N . GLU A 1 94 ? -14.090 -2.511 -2.683 1.00 96.44 94 GLU A N 1
ATOM 663 C CA . GLU A 1 94 ? -14.361 -3.325 -1.503 1.00 96.44 94 GLU A CA 1
ATOM 664 C C . GLU A 1 94 ? -13.155 -4.230 -1.252 1.00 96.44 94 GLU A C 1
ATOM 666 O O . GLU A 1 94 ? -12.761 -4.998 -2.125 1.00 96.44 94 GLU A O 1
ATOM 671 N N . LEU A 1 95 ? -12.543 -4.106 -0.075 1.00 96.12 95 LEU A N 1
ATOM 672 C CA . LEU A 1 95 ? -11.334 -4.826 0.303 1.00 96.12 95 LEU A CA 1
ATOM 673 C C . LEU A 1 95 ? -11.593 -5.627 1.585 1.00 96.12 95 LEU A C 1
ATOM 675 O O . LEU A 1 95 ? -11.824 -5.023 2.641 1.00 96.12 95 LEU A O 1
ATOM 679 N N . PRO A 1 96 ? -11.547 -6.968 1.530 1.00 97.44 96 PRO A N 1
ATOM 680 C CA . PRO A 1 96 ? -11.544 -7.786 2.731 1.00 97.44 96 PRO A CA 1
ATOM 681 C C . PRO A 1 96 ? -10.205 -7.638 3.458 1.00 97.44 96 PRO A C 1
ATOM 683 O O . PRO A 1 96 ? -9.136 -7.666 2.845 1.00 97.44 96 PRO A O 1
ATOM 686 N N . LEU A 1 97 ? -10.251 -7.494 4.779 1.00 97.62 97 LEU A N 1
ATOM 687 C CA . LEU A 1 97 ? -9.051 -7.391 5.602 1.00 97.62 97 LEU A CA 1
ATOM 688 C C . LEU A 1 97 ? -9.303 -7.882 7.030 1.00 97.62 97 LEU A C 1
ATOM 690 O O . LEU A 1 97 ? -10.416 -7.827 7.532 1.00 97.62 97 LEU A O 1
ATOM 694 N N . ALA A 1 98 ? -8.261 -8.336 7.710 1.00 98.31 98 ALA A N 1
ATOM 695 C CA . ALA A 1 98 ? -8.249 -8.557 9.147 1.00 98.31 98 ALA A CA 1
ATOM 696 C C . ALA A 1 98 ? -7.622 -7.342 9.841 1.00 98.31 98 ALA A C 1
ATOM 698 O O . ALA A 1 98 ? -6.674 -6.742 9.330 1.00 98.31 98 ALA A O 1
ATOM 699 N N . MET A 1 99 ? -8.127 -6.995 11.022 1.00 97.81 99 MET A N 1
ATOM 700 C CA . MET A 1 99 ? -7.610 -5.906 11.849 1.00 97.81 99 MET A CA 1
ATOM 701 C C . MET A 1 99 ? -7.286 -6.394 13.253 1.00 97.81 99 MET A C 1
ATOM 703 O O . MET A 1 99 ? -8.022 -7.181 13.842 1.00 97.81 99 MET A O 1
ATOM 707 N N . GLY A 1 100 ? -6.214 -5.867 13.825 1.00 97.19 100 GLY A N 1
ATOM 708 C CA . GLY A 1 100 ? -5.875 -6.040 15.228 1.00 97.19 100 GLY A CA 1
ATOM 709 C C . GLY A 1 100 ? -5.420 -4.719 15.821 1.00 97.19 100 GLY A C 1
ATOM 710 O O . GLY A 1 100 ? -4.605 -4.022 15.228 1.00 97.19 100 GLY A O 1
ATOM 711 N N . LEU A 1 101 ? -5.926 -4.381 16.995 1.00 96.44 101 LEU A N 1
ATOM 712 C CA . LEU A 1 101 ? -5.448 -3.271 17.798 1.00 96.44 101 LEU A CA 1
ATOM 713 C C . LEU A 1 101 ? -4.951 -3.848 19.121 1.00 96.44 101 LEU A C 1
ATOM 715 O O . LEU A 1 101 ? -5.720 -4.468 19.845 1.00 96.44 101 LEU A O 1
ATOM 719 N N . GLU A 1 102 ? -3.674 -3.673 19.432 1.00 95.56 102 GLU A N 1
ATOM 720 C CA . GLU A 1 102 ? -3.043 -4.183 20.652 1.00 95.56 102 GLU A CA 1
ATOM 721 C C . GLU A 1 102 ? -2.456 -3.019 21.446 1.00 95.56 102 GLU A C 1
ATOM 723 O O . GLU A 1 102 ? -1.909 -2.081 20.867 1.00 95.56 102 GLU A O 1
ATOM 728 N N . ARG A 1 103 ? -2.560 -3.063 22.772 1.00 94.19 103 ARG A N 1
ATOM 729 C CA . ARG A 1 103 ? -1.943 -2.090 23.667 1.00 94.19 103 ARG A CA 1
ATOM 730 C C . ARG A 1 103 ? -0.848 -2.750 24.486 1.00 94.19 103 ARG A C 1
ATOM 732 O O . ARG A 1 103 ? -1.096 -3.725 25.186 1.00 94.19 103 ARG A O 1
ATOM 739 N N . ASP A 1 104 ? 0.333 -2.153 24.476 1.00 88.88 104 ASP A N 1
ATOM 740 C CA . ASP A 1 104 ? 1.425 -2.512 25.376 1.00 88.88 104 ASP A CA 1
ATOM 741 C C . ASP A 1 104 ? 1.902 -1.286 26.179 1.00 88.88 104 ASP A C 1
ATOM 743 O O . ASP A 1 104 ? 1.258 -0.231 26.194 1.00 88.88 104 ASP A O 1
ATOM 747 N N . ALA A 1 105 ? 3.021 -1.427 26.897 1.00 87.69 105 ALA A N 1
ATOM 748 C CA . ALA A 1 105 ? 3.609 -0.336 27.674 1.00 87.69 105 ALA A CA 1
ATOM 749 C C . ALA A 1 105 ? 4.056 0.860 26.806 1.00 87.69 105 ALA A C 1
ATOM 751 O O . ALA A 1 105 ? 4.161 1.974 27.317 1.00 87.69 105 ALA A O 1
ATOM 752 N N . GLY A 1 106 ? 4.324 0.639 25.515 1.00 84.19 106 GLY A N 1
ATOM 753 C CA . GLY A 1 106 ? 4.760 1.651 24.556 1.00 84.19 106 GLY A CA 1
ATOM 754 C C . GLY A 1 106 ? 3.615 2.375 23.849 1.00 84.19 106 GLY A C 1
ATOM 755 O O . GLY A 1 106 ? 3.847 3.443 23.289 1.00 84.19 106 GLY A O 1
ATOM 756 N N . GLY A 1 107 ? 2.390 1.845 23.890 1.00 90.75 107 GLY A N 1
ATOM 757 C CA . GLY A 1 107 ? 1.200 2.480 23.326 1.00 90.75 107 GLY A CA 1
ATOM 758 C C . GLY A 1 107 ? 0.343 1.510 22.519 1.00 90.75 107 GLY A C 1
ATOM 759 O O . GLY A 1 107 ? 0.288 0.319 22.814 1.00 90.75 107 GLY A O 1
ATOM 760 N N . TRP A 1 108 ? -0.366 2.040 21.524 1.00 91.88 108 TRP A N 1
ATOM 761 C CA . TRP A 1 108 ? -1.238 1.259 20.648 1.00 91.88 108 TRP A CA 1
ATOM 762 C C . TRP A 1 108 ? -0.506 0.811 19.385 1.00 91.88 108 TRP A C 1
ATOM 764 O O . TRP A 1 108 ? 0.125 1.621 18.715 1.00 91.88 108 TRP A O 1
ATOM 774 N N . ARG A 1 109 ? -0.650 -0.462 19.029 1.00 94.56 109 ARG A N 1
ATOM 775 C CA . ARG A 1 109 ? -0.184 -1.052 17.778 1.00 94.56 109 ARG A CA 1
ATOM 776 C C . ARG A 1 109 ? -1.390 -1.444 16.936 1.00 94.56 109 ARG A C 1
ATOM 778 O O . ARG A 1 109 ? -2.218 -2.232 17.388 1.00 94.56 109 ARG A O 1
ATOM 785 N N . LEU A 1 110 ? -1.477 -0.914 15.719 1.00 94.88 110 LEU A N 1
ATOM 786 C CA . LEU A 1 110 ? -2.474 -1.334 14.731 1.00 94.88 110 LEU A CA 1
ATOM 787 C C . LEU A 1 110 ? -1.837 -2.346 13.780 1.00 94.88 110 LEU A C 1
ATOM 789 O O . LEU A 1 110 ? -0.735 -2.130 13.284 1.00 94.88 110 LEU A O 1
ATOM 793 N N . ARG A 1 111 ? -2.550 -3.428 13.495 1.00 97.06 111 ARG A N 1
ATOM 794 C CA . ARG A 1 111 ? -2.203 -4.442 12.504 1.00 97.06 111 ARG A CA 1
ATOM 795 C C . ARG A 1 111 ? -3.346 -4.558 11.506 1.00 97.06 111 ARG A C 1
ATOM 797 O O . ARG A 1 111 ? -4.489 -4.717 11.922 1.00 97.06 111 ARG A O 1
ATOM 804 N N . LEU A 1 112 ? -3.032 -4.482 10.219 1.00 97.31 112 LEU A N 1
ATOM 805 C CA . LEU A 1 112 ? -3.959 -4.728 9.119 1.00 97.31 112 LEU A CA 1
ATOM 806 C C . LEU A 1 112 ? -3.376 -5.827 8.237 1.00 97.31 112 LEU A C 1
ATOM 808 O O . LEU A 1 112 ? -2.195 -5.773 7.894 1.00 97.31 112 LEU A O 1
ATOM 812 N N . ASP A 1 113 ? -4.193 -6.791 7.837 1.00 98.25 113 ASP A N 1
ATOM 813 C CA . ASP A 1 113 ? -3.791 -7.825 6.890 1.00 98.25 113 ASP A CA 1
ATOM 814 C C . ASP A 1 113 ? -4.862 -8.003 5.833 1.00 98.25 113 ASP A C 1
ATOM 816 O O . ASP A 1 113 ? -6.020 -8.232 6.154 1.00 98.25 113 ASP A O 1
ATOM 820 N N . ALA A 1 114 ? -4.469 -7.975 4.575 1.00 97.88 114 ALA A N 1
ATOM 821 C CA . ALA A 1 114 ? -5.327 -8.307 3.458 1.00 97.88 114 ALA A CA 1
ATOM 822 C C . ALA A 1 114 ? -4.665 -9.410 2.636 1.00 97.88 114 ALA A C 1
ATOM 824 O O . ALA A 1 114 ? -3.437 -9.473 2.533 1.00 97.88 114 ALA A O 1
ATOM 825 N N . ARG A 1 115 ? -5.467 -10.320 2.092 1.00 97.81 115 ARG A N 1
ATOM 826 C CA . ARG A 1 115 ? -4.989 -11.486 1.346 1.00 97.81 115 ARG A CA 1
ATOM 827 C C . ARG A 1 115 ? -5.748 -11.577 0.042 1.00 97.81 115 ARG A C 1
ATOM 829 O O . ARG A 1 115 ? -6.949 -11.334 0.039 1.00 97.81 115 ARG A O 1
ATOM 836 N N . GLU A 1 116 ? -5.029 -11.949 -1.013 1.00 96.75 116 GLU A N 1
ATOM 837 C CA . GLU A 1 116 ? -5.609 -12.228 -2.334 1.00 96.75 116 GLU A CA 1
ATOM 838 C C . GLU A 1 116 ? -6.513 -11.092 -2.845 1.00 96.75 116 GLU A C 1
ATOM 840 O O . GLU A 1 116 ? -7.549 -11.324 -3.459 1.00 96.75 116 GLU A O 1
ATOM 845 N N . LEU A 1 117 ? -6.123 -9.843 -2.574 1.00 97.44 117 LEU A N 1
ATOM 846 C CA . LEU A 1 117 ? -6.806 -8.674 -3.110 1.00 97.44 117 LEU A CA 1
ATOM 847 C C . LEU A 1 117 ? -6.605 -8.599 -4.622 1.00 97.44 117 LEU A C 1
ATOM 849 O O . LEU A 1 117 ? -5.505 -8.853 -5.113 1.00 97.44 117 LEU A O 1
ATOM 853 N N . ASP A 1 118 ? -7.633 -8.152 -5.337 1.00 96.69 118 ASP A N 1
ATOM 854 C CA . ASP A 1 118 ? -7.471 -7.681 -6.710 1.00 96.69 118 ASP A CA 1
ATOM 855 C C . ASP A 1 118 ? -6.559 -6.434 -6.701 1.00 96.69 118 ASP A C 1
ATOM 857 O O . ASP A 1 118 ? -6.871 -5.455 -6.009 1.00 96.69 118 ASP A O 1
ATOM 861 N N . PRO A 1 119 ? -5.413 -6.442 -7.408 1.00 96.69 119 PRO A N 1
ATOM 862 C CA . PRO A 1 119 ? -4.524 -5.286 -7.462 1.00 96.69 119 PRO A CA 1
ATOM 863 C C . PRO A 1 119 ? -5.107 -4.103 -8.253 1.00 96.69 119 PRO A C 1
ATOM 865 O O . PRO A 1 119 ? -4.684 -2.969 -8.010 1.00 96.69 119 PRO A O 1
ATOM 868 N N . ALA A 1 120 ? -6.069 -4.313 -9.163 1.00 95.12 120 ALA A N 1
ATOM 869 C CA . ALA A 1 120 ? -6.542 -3.268 -10.076 1.00 95.12 120 ALA A CA 1
ATOM 870 C C . ALA A 1 120 ? -7.125 -2.029 -9.363 1.00 95.12 120 ALA A C 1
ATOM 872 O O . ALA A 1 120 ? -6.691 -0.914 -9.676 1.00 95.12 120 ALA A O 1
ATOM 873 N N . PRO A 1 121 ? -8.044 -2.151 -8.378 1.00 93.12 121 PRO A N 1
ATOM 874 C CA . PRO A 1 121 ? -8.591 -0.984 -7.684 1.00 93.12 121 PRO A CA 1
ATOM 875 C C . PRO A 1 121 ? -7.524 -0.190 -6.921 1.00 93.12 121 PRO A C 1
ATOM 877 O O . PRO A 1 121 ? -7.558 1.040 -6.892 1.00 93.12 121 PRO A O 1
ATOM 880 N N . LEU A 1 122 ? -6.555 -0.888 -6.321 1.00 92.56 122 LEU A N 1
ATOM 881 C CA . LEU A 1 122 ? -5.476 -0.265 -5.556 1.00 92.56 122 LEU A CA 1
ATOM 882 C C . LEU A 1 122 ? -4.482 0.459 -6.461 1.00 92.56 122 LEU A C 1
ATOM 884 O O . LEU A 1 122 ? -4.039 1.558 -6.124 1.00 92.56 122 LEU A O 1
ATOM 888 N N . TRP A 1 123 ? -4.158 -0.128 -7.615 1.00 92.38 123 TRP A N 1
ATOM 889 C CA . TRP A 1 123 ? -3.312 0.535 -8.598 1.00 92.38 123 TRP A CA 1
ATOM 890 C C . TRP A 1 123 ? -3.971 1.800 -9.139 1.00 92.38 123 TRP A C 1
ATOM 892 O O . TRP A 1 123 ? -3.330 2.848 -9.177 1.00 92.38 123 TRP A O 1
ATOM 902 N N . ARG A 1 124 ? -5.263 1.739 -9.485 1.00 90.62 124 ARG A N 1
ATOM 903 C CA . ARG A 1 124 ? -6.007 2.912 -9.960 1.00 90.62 124 ARG A CA 1
ATOM 904 C C . ARG A 1 124 ? -5.980 4.048 -8.938 1.00 90.62 124 ARG A C 1
ATOM 906 O O . ARG A 1 124 ? -5.697 5.181 -9.309 1.00 90.62 124 ARG A O 1
ATOM 913 N N . LEU A 1 125 ? -6.184 3.740 -7.655 1.00 89.19 125 LEU A N 1
ATOM 914 C CA . LEU A 1 125 ? -6.084 4.729 -6.580 1.00 89.19 125 LEU A CA 1
ATOM 915 C C . LEU A 1 125 ? -4.691 5.371 -6.503 1.00 89.19 125 LEU A C 1
ATOM 917 O O . LEU A 1 125 ? -4.576 6.581 -6.329 1.00 89.19 125 LEU A O 1
ATOM 921 N N . ALA A 1 126 ? -3.632 4.572 -6.628 1.00 87.81 126 ALA A N 1
ATOM 922 C CA . ALA A 1 126 ? -2.264 5.082 -6.610 1.00 87.81 126 ALA A CA 1
ATOM 923 C C . ALA A 1 126 ? -1.927 5.907 -7.867 1.00 87.81 126 ALA A C 1
ATOM 925 O O . ALA A 1 126 ? -1.132 6.846 -7.798 1.00 87.81 126 ALA A O 1
ATOM 926 N N . ALA A 1 127 ? -2.528 5.564 -9.008 1.00 87.69 127 ALA A N 1
ATOM 927 C CA . ALA A 1 127 ? -2.320 6.231 -10.287 1.00 87.69 127 ALA A CA 1
ATOM 928 C C . ALA A 1 127 ? -3.180 7.487 -10.486 1.00 87.69 127 ALA A C 1
ATOM 930 O O . ALA A 1 127 ? -2.826 8.310 -11.330 1.00 87.69 127 ALA A O 1
ATOM 931 N N . ALA A 1 128 ? -4.243 7.680 -9.696 1.00 84.12 128 ALA A N 1
ATOM 932 C CA . ALA A 1 128 ? -5.152 8.829 -9.788 1.00 84.12 128 ALA A CA 1
ATOM 933 C C . ALA A 1 128 ? -4.418 10.183 -9.740 1.00 84.12 128 ALA A C 1
ATOM 935 O O . ALA A 1 128 ? -4.743 11.095 -10.494 1.00 84.12 128 ALA A O 1
ATOM 936 N N . GLY A 1 129 ? -3.325 10.278 -8.973 1.00 77.44 129 GLY A N 1
ATOM 937 C CA . GLY A 1 129 ? -2.478 11.475 -8.922 1.00 77.44 129 GLY A CA 1
ATOM 938 C C . GLY A 1 129 ? -1.667 11.771 -10.198 1.00 77.44 129 GLY A C 1
ATOM 939 O O . GLY A 1 129 ? -0.830 12.674 -10.180 1.00 77.44 129 GLY A O 1
ATOM 940 N N . GLY A 1 130 ? -1.827 10.993 -11.277 1.00 81.50 130 GLY A N 1
ATOM 941 C CA . GLY A 1 130 ? -1.178 11.193 -12.582 1.00 81.50 130 GLY A CA 1
ATOM 942 C C . GLY A 1 130 ? 0.337 10.962 -12.600 1.00 81.50 130 GLY A C 1
ATOM 943 O O . GLY A 1 130 ? 1.003 11.270 -13.586 1.00 81.50 130 GLY A O 1
ATOM 944 N N . ARG A 1 131 ? 0.900 10.453 -11.499 1.00 80.00 131 ARG A N 1
ATOM 945 C CA . ARG A 1 131 ? 2.346 10.226 -11.325 1.00 80.00 131 ARG A CA 1
ATOM 946 C C . ARG A 1 131 ? 2.779 8.801 -11.641 1.00 80.00 131 ARG A C 1
ATOM 948 O O . ARG A 1 131 ? 3.967 8.567 -11.839 1.00 80.00 131 ARG A O 1
ATOM 955 N N . LEU A 1 132 ? 1.835 7.864 -11.658 1.00 85.56 132 LEU A N 1
ATOM 956 C CA . LEU A 1 132 ? 2.077 6.473 -12.024 1.00 85.56 132 LEU A CA 1
ATOM 957 C C . LEU A 1 132 ? 1.468 6.185 -13.400 1.00 85.56 132 LEU A C 1
ATOM 959 O O . LEU A 1 132 ? 0.474 6.819 -13.766 1.00 85.56 132 LEU A O 1
ATOM 963 N N . PRO A 1 133 ? 2.040 5.240 -14.165 1.00 87.56 133 PRO A N 1
ATOM 964 C CA . PRO A 1 133 ? 1.471 4.841 -15.442 1.00 87.56 133 PRO A CA 1
ATOM 965 C C . PRO A 1 133 ? 0.079 4.221 -15.258 1.00 87.56 133 PRO A C 1
ATOM 967 O O . PRO A 1 133 ? -0.192 3.512 -14.283 1.00 87.56 133 PRO A O 1
ATOM 970 N N . GLY A 1 134 ? -0.802 4.481 -16.225 1.00 91.00 134 GLY A N 1
ATOM 971 C CA . GLY A 1 134 ? -2.136 3.887 -16.297 1.00 91.00 134 GLY A CA 1
ATOM 972 C C . GLY A 1 134 ? -2.057 2.419 -16.703 1.00 91.00 134 GLY A C 1
ATOM 973 O O . GLY A 1 134 ? -2.238 2.094 -17.870 1.00 91.00 134 GLY A O 1
ATOM 974 N N . ILE A 1 135 ? -1.743 1.554 -15.742 1.00 94.88 135 ILE A N 1
ATOM 975 C CA . ILE A 1 135 ? -1.671 0.105 -15.916 1.00 94.88 135 ILE A CA 1
ATOM 976 C C . ILE A 1 135 ? -3.028 -0.519 -15.581 1.00 94.88 135 ILE A C 1
ATOM 978 O O . ILE A 1 135 ? -3.637 -0.210 -14.555 1.00 94.88 135 ILE A O 1
ATOM 982 N N . GLU A 1 136 ? -3.464 -1.443 -16.428 1.00 96.31 136 GLU A N 1
ATOM 983 C CA . GLU A 1 136 ? -4.639 -2.281 -16.232 1.00 96.31 136 GLU A CA 1
ATOM 984 C C . GLU A 1 136 ? -4.190 -3.706 -15.897 1.00 96.31 136 GLU A C 1
ATOM 986 O O . GLU A 1 136 ? -3.423 -4.317 -16.642 1.00 96.31 136 GLU A O 1
ATOM 991 N N . PHE A 1 137 ? -4.662 -4.249 -14.773 1.00 97.44 137 PHE A N 1
ATOM 992 C CA . PHE A 1 137 ? -4.404 -5.640 -14.403 1.00 97.44 137 PHE A CA 1
ATOM 993 C C . PHE A 1 137 ? -5.485 -6.542 -14.998 1.00 97.44 137 PHE A C 1
ATOM 995 O O . PHE A 1 137 ? -6.675 -6.334 -14.771 1.00 97.44 137 PHE A O 1
ATOM 1002 N N . ALA A 1 138 ? -5.062 -7.565 -15.736 1.00 97.50 138 ALA A N 1
ATOM 1003 C CA . ALA A 1 138 ? -5.928 -8.628 -16.235 1.00 97.50 138 ALA A CA 1
ATOM 1004 C C . ALA A 1 138 ? -6.053 -9.786 -15.230 1.00 97.50 138 ALA A C 1
ATOM 1006 O O . ALA A 1 138 ? -7.069 -10.480 -15.206 1.00 97.50 138 ALA A O 1
ATOM 1007 N N . ALA A 1 139 ? -5.018 -10.002 -14.414 1.00 98.12 139 ALA A N 1
ATOM 1008 C CA . ALA A 1 139 ? -4.980 -11.027 -13.379 1.00 98.12 139 ALA A CA 1
ATOM 1009 C C . ALA A 1 139 ? -3.960 -10.676 -12.287 1.00 98.12 139 ALA A C 1
ATOM 1011 O O . ALA A 1 139 ? -3.079 -9.834 -12.485 1.00 98.12 139 ALA A O 1
ATOM 1012 N N . GLY A 1 140 ? -4.064 -11.361 -11.151 1.00 97.88 140 GLY A N 1
ATOM 1013 C CA . GLY A 1 140 ? -3.099 -11.304 -10.060 1.00 97.88 140 GLY A CA 1
ATOM 1014 C C . GLY A 1 140 ? -3.766 -11.297 -8.692 1.00 97.88 140 GLY A C 1
ATOM 1015 O O . GLY A 1 140 ? -4.971 -11.095 -8.565 1.00 97.88 140 GLY A O 1
ATOM 1016 N N . GLY A 1 141 ? -2.959 -11.515 -7.661 1.00 98.12 141 GLY A N 1
ATOM 1017 C CA . GLY A 1 141 ? -3.372 -11.379 -6.269 1.00 98.12 141 GLY A CA 1
ATOM 1018 C C . GLY A 1 141 ? -2.379 -10.529 -5.492 1.00 98.12 141 GLY A C 1
ATOM 1019 O O . GLY A 1 141 ? -1.168 -10.670 -5.659 1.00 98.12 141 GLY A O 1
ATOM 1020 N N . LEU A 1 142 ? -2.886 -9.662 -4.622 1.00 98.38 142 LEU A N 1
ATOM 1021 C CA . LEU A 1 142 ? -2.091 -8.841 -3.722 1.00 98.38 142 LEU A CA 1
ATOM 1022 C C . LEU A 1 142 ? -2.396 -9.209 -2.269 1.00 98.38 142 LEU A C 1
ATOM 1024 O O . LEU A 1 142 ? -3.526 -9.120 -1.798 1.00 98.38 142 LEU A O 1
ATOM 1028 N N . SER A 1 143 ? -1.366 -9.585 -1.523 1.00 98.44 143 SER A N 1
ATOM 1029 C CA . SER A 1 143 ? -1.442 -9.716 -0.068 1.00 98.44 143 SER A CA 1
ATOM 1030 C C . SER A 1 143 ? -0.648 -8.597 0.588 1.00 98.44 143 SER A C 1
ATOM 1032 O O . SER A 1 143 ? 0.472 -8.321 0.168 1.00 98.44 143 SER A O 1
ATOM 1034 N N . VAL A 1 144 ? -1.199 -7.972 1.626 1.00 97.88 144 VAL A N 1
ATOM 1035 C CA . VAL A 1 144 ? -0.580 -6.851 2.347 1.00 97.88 144 VAL A CA 1
ATOM 1036 C C . VAL A 1 144 ? -0.661 -7.108 3.846 1.00 97.88 144 VAL A C 1
ATOM 1038 O O . VAL A 1 144 ? -1.698 -7.521 4.351 1.00 97.88 144 VAL A O 1
ATOM 1041 N N . SER A 1 145 ? 0.419 -6.839 4.569 1.00 98.12 145 SER A N 1
ATOM 1042 C CA . SER A 1 145 ? 0.450 -6.781 6.027 1.00 98.12 145 SER A CA 1
ATOM 1043 C C . SER A 1 145 ? 1.066 -5.450 6.441 1.00 98.12 145 SER A C 1
ATOM 1045 O O . SER A 1 145 ? 2.187 -5.128 6.046 1.00 98.12 145 SER A O 1
ATOM 1047 N N . LEU A 1 146 ? 0.323 -4.666 7.213 1.00 97.00 146 LEU A N 1
ATOM 1048 C CA . LEU A 1 146 ? 0.746 -3.379 7.748 1.00 97.00 146 LEU A CA 1
ATOM 1049 C C . LEU A 1 146 ? 0.729 -3.449 9.271 1.00 97.00 146 LEU A C 1
ATOM 1051 O O . LEU A 1 146 ? -0.284 -3.802 9.869 1.00 97.00 146 LEU A O 1
ATOM 1055 N N . VAL A 1 147 ? 1.830 -3.056 9.902 1.00 96.06 147 VAL A N 1
ATOM 1056 C CA . VAL A 1 147 ? 1.907 -2.873 11.353 1.00 96.06 147 VAL A CA 1
ATOM 1057 C C . VAL A 1 147 ? 2.317 -1.441 11.646 1.00 96.06 147 VAL A C 1
ATOM 1059 O O . VAL A 1 147 ? 3.452 -1.058 11.370 1.00 96.06 147 VAL A O 1
ATOM 1062 N N . LEU A 1 148 ? 1.411 -0.668 12.236 1.00 93.69 148 LEU A N 1
ATOM 1063 C CA . LEU A 1 148 ? 1.695 0.663 12.758 1.00 93.69 148 LEU A CA 1
ATOM 1064 C C . LEU A 1 148 ? 2.057 0.549 14.238 1.00 93.69 148 LEU A C 1
ATOM 1066 O O . LEU A 1 148 ? 1.284 0.022 15.039 1.00 93.69 148 LEU A O 1
ATOM 1070 N N . GLY A 1 149 ? 3.251 1.015 14.589 1.00 88.81 149 GLY A N 1
ATOM 1071 C CA . GLY A 1 149 ? 3.728 1.107 15.964 1.00 88.81 149 GLY A CA 1
ATOM 1072 C C . GLY A 1 149 ? 3.095 2.270 16.741 1.00 88.81 149 GLY A C 1
ATOM 1073 O O . GLY A 1 149 ? 2.334 3.057 16.175 1.00 88.81 149 GLY A O 1
ATOM 1074 N N . PRO A 1 150 ? 3.420 2.398 18.039 1.00 84.44 150 PRO A N 1
ATOM 1075 C CA . PRO A 1 150 ? 2.820 3.392 18.921 1.00 84.44 150 PRO A CA 1
ATOM 1076 C C . PRO A 1 150 ? 2.938 4.826 18.398 1.00 84.44 150 PRO A C 1
ATOM 1078 O O . PRO A 1 150 ? 4.013 5.284 18.008 1.00 84.44 150 PRO A O 1
ATOM 1081 N N . GLY A 1 151 ? 1.805 5.535 18.420 1.00 64.38 151 GLY A N 1
ATOM 1082 C CA . GLY A 1 151 ? 1.711 6.943 18.048 1.00 64.38 151 GLY A CA 1
ATOM 1083 C C . GLY A 1 151 ? 2.468 7.839 19.030 1.00 64.38 151 GLY A C 1
ATOM 1084 O O . GLY A 1 151 ? 2.261 7.776 20.240 1.00 64.38 151 GLY A O 1
ATOM 1085 N N . GLY A 1 152 ? 3.362 8.673 18.504 1.00 63.47 152 GLY A N 1
ATOM 1086 C CA . GLY A 1 152 ? 4.211 9.592 19.265 1.00 63.47 152 GLY A CA 1
ATOM 1087 C C . GLY A 1 152 ? 5.434 10.030 18.455 1.00 63.47 152 GLY A C 1
ATOM 1088 O O . GLY A 1 152 ? 5.472 9.864 17.234 1.00 63.47 152 GLY A O 1
ATOM 1089 N N . ALA A 1 153 ? 6.473 10.530 19.132 1.00 56.94 153 ALA A N 1
ATOM 1090 C CA . ALA A 1 153 ? 7.744 10.908 18.497 1.00 56.94 153 ALA A CA 1
ATOM 1091 C C . ALA A 1 153 ? 8.457 9.739 17.775 1.00 56.94 153 ALA A C 1
ATOM 1093 O O . ALA A 1 153 ? 9.361 9.979 16.985 1.00 56.94 153 ALA A O 1
ATOM 1094 N N . ALA A 1 154 ? 8.036 8.492 18.021 1.00 64.38 154 ALA A N 1
ATOM 1095 C CA . ALA A 1 154 ? 8.601 7.264 17.457 1.00 64.38 154 ALA A CA 1
ATOM 1096 C C . ALA A 1 154 ? 7.570 6.448 16.649 1.00 64.38 154 ALA A C 1
ATOM 1098 O O . ALA A 1 154 ? 7.581 5.217 16.669 1.00 64.38 154 ALA A O 1
ATOM 1099 N N . SER A 1 155 ? 6.657 7.132 15.952 1.00 87.12 155 SER A N 1
ATOM 1100 C CA . SER A 1 155 ? 5.689 6.469 15.069 1.00 87.12 155 SER A CA 1
ATOM 1101 C C . SER A 1 155 ? 6.434 5.678 13.986 1.00 87.12 155 SER A C 1
ATOM 1103 O O . SER A 1 155 ? 7.337 6.210 13.338 1.00 87.12 155 SER A O 1
ATOM 1105 N N . SER A 1 156 ? 6.075 4.409 13.796 1.00 92.81 156 SER A N 1
ATOM 1106 C CA . SER A 1 156 ? 6.680 3.535 12.786 1.00 92.81 156 SER A CA 1
ATOM 1107 C C . SER A 1 156 ? 5.619 2.745 12.035 1.00 92.81 156 SER A C 1
ATOM 1109 O O . SER A 1 156 ? 4.545 2.478 12.569 1.00 92.81 156 SER A O 1
ATOM 1111 N N . ALA A 1 157 ? 5.923 2.368 10.801 1.00 94.44 157 ALA A N 1
ATOM 1112 C CA . ALA A 1 157 ? 5.104 1.505 9.973 1.00 94.44 157 ALA A CA 1
ATOM 1113 C C . ALA A 1 157 ? 5.990 0.411 9.377 1.00 94.44 157 ALA A C 1
ATOM 1115 O O . ALA A 1 157 ? 7.025 0.709 8.788 1.00 94.44 157 ALA A O 1
ATOM 1116 N N . ASN A 1 158 ? 5.585 -0.845 9.523 1.00 96.38 158 ASN A N 1
ATOM 1117 C CA . ASN A 1 158 ? 6.181 -1.970 8.812 1.00 96.38 158 ASN A CA 1
ATOM 1118 C C . ASN A 1 158 ? 5.179 -2.448 7.769 1.00 96.38 158 ASN A C 1
ATOM 1120 O O . ASN A 1 158 ? 4.054 -2.800 8.123 1.00 96.38 158 ASN A O 1
ATOM 1124 N N . VAL A 1 159 ? 5.591 -2.461 6.509 1.00 97.38 159 VAL A N 1
ATOM 1125 C CA . VAL A 1 159 ? 4.784 -2.884 5.368 1.00 97.38 159 VAL A CA 1
ATOM 1126 C C . VAL A 1 159 ? 5.417 -4.135 4.786 1.00 97.38 159 VAL A C 1
ATOM 1128 O O . VAL A 1 159 ? 6.611 -4.151 4.495 1.00 97.38 159 VAL A O 1
ATOM 1131 N N . ARG A 1 160 ? 4.610 -5.171 4.582 1.00 98.56 160 ARG A N 1
ATOM 1132 C CA . ARG A 1 160 ? 4.955 -6.295 3.714 1.00 98.56 160 ARG A CA 1
ATOM 1133 C C . ARG A 1 160 ? 3.876 -6.452 2.670 1.00 98.56 160 ARG A C 1
ATOM 1135 O O . ARG A 1 160 ? 2.702 -6.510 3.029 1.00 98.56 160 ARG A O 1
ATOM 1142 N N . ALA A 1 161 ? 4.255 -6.550 1.409 1.00 98.38 161 ALA A N 1
ATOM 1143 C CA . ALA A 1 161 ? 3.323 -6.844 0.335 1.00 98.38 161 ALA A CA 1
ATOM 1144 C C . ALA A 1 161 ? 3.863 -7.961 -0.556 1.00 98.38 161 ALA A C 1
ATOM 1146 O O . ALA A 1 161 ? 5.068 -8.071 -0.775 1.00 98.38 161 ALA A O 1
ATOM 1147 N N . ARG A 1 162 ? 2.961 -8.796 -1.067 1.00 98.56 162 ARG A N 1
ATOM 1148 C CA . ARG A 1 162 ? 3.257 -9.807 -2.079 1.00 98.56 162 ARG A CA 1
ATOM 1149 C C . ARG A 1 162 ? 2.258 -9.671 -3.212 1.00 98.56 162 ARG A C 1
ATOM 1151 O O . ARG A 1 162 ? 1.064 -9.838 -2.981 1.00 98.56 162 ARG A O 1
ATOM 1158 N N . LEU A 1 163 ? 2.769 -9.408 -4.402 1.00 98.50 163 LEU A N 1
ATOM 1159 C CA . LEU A 1 163 ? 2.059 -9.553 -5.660 1.00 98.50 163 LEU A CA 1
ATOM 1160 C C . LEU A 1 163 ? 2.350 -10.955 -6.204 1.00 98.50 163 LEU A C 1
ATOM 1162 O O . LEU A 1 163 ? 3.501 -11.394 -6.155 1.00 98.50 163 LEU A O 1
ATOM 116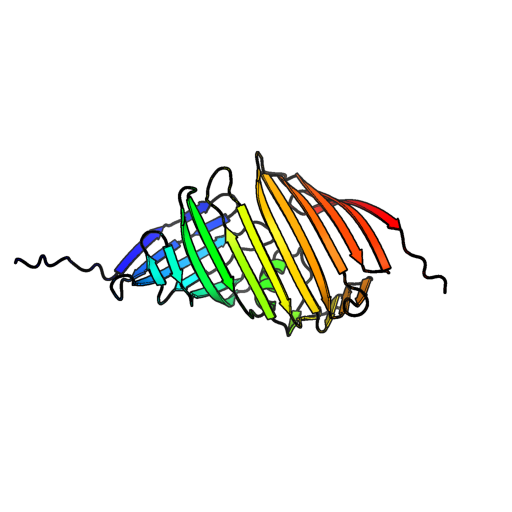6 N N . SER A 1 164 ? 1.329 -11.661 -6.673 1.00 98.44 164 SER A N 1
ATOM 1167 C CA . SER A 1 164 ? 1.472 -13.005 -7.240 1.00 98.44 164 SER A CA 1
ATOM 1168 C C . SER A 1 164 ? 0.708 -13.153 -8.545 1.00 98.44 164 SER A C 1
ATOM 1170 O O . SER A 1 164 ? -0.470 -12.783 -8.591 1.00 98.44 164 SER A O 1
ATOM 1172 N N . GLY A 1 165 ? 1.355 -13.738 -9.555 1.00 98.06 165 GLY A N 1
ATOM 1173 C CA . GLY A 1 165 ? 0.764 -14.056 -10.855 1.00 98.06 165 GLY A CA 1
ATOM 1174 C C . GLY A 1 165 ? 0.168 -12.838 -11.554 1.00 98.06 165 GLY A C 1
ATOM 1175 O O . GLY A 1 165 ? -0.897 -12.935 -12.164 1.00 98.06 165 GLY A O 1
ATOM 1176 N N . ALA A 1 166 ? 0.776 -11.663 -11.384 1.00 98.31 166 ALA A N 1
ATOM 1177 C CA . ALA A 1 166 ? 0.222 -10.445 -11.945 1.00 98.31 166 ALA A CA 1
ATOM 1178 C C . ALA A 1 166 ? 0.427 -10.398 -13.455 1.00 98.31 166 ALA A C 1
ATOM 1180 O O . ALA A 1 166 ? 1.549 -10.494 -13.948 1.00 98.31 166 ALA A O 1
ATOM 1181 N N . THR A 1 167 ? -0.673 -10.189 -14.170 1.00 98.50 167 THR A N 1
ATOM 1182 C CA . THR A 1 167 ? -0.673 -9.915 -15.605 1.00 98.50 167 THR A CA 1
ATOM 1183 C C . THR A 1 167 ? -1.272 -8.544 -15.816 1.00 98.50 167 THR A C 1
ATOM 1185 O O . THR A 1 167 ? -2.382 -8.276 -15.348 1.00 98.50 167 THR A O 1
ATOM 1188 N N . PHE A 1 168 ? -0.545 -7.671 -16.499 1.00 98.12 168 PHE A N 1
ATOM 1189 C CA . PHE A 1 168 ? -0.968 -6.297 -16.700 1.00 98.12 168 PHE A CA 1
ATOM 1190 C C . PHE A 1 168 ? -0.498 -5.740 -18.035 1.00 98.12 168 PHE A C 1
ATOM 1192 O O . PHE A 1 168 ? 0.462 -6.223 -18.632 1.00 98.12 168 PHE A O 1
ATOM 1199 N N . SER A 1 169 ? -1.162 -4.685 -18.484 1.00 98.06 169 SER A N 1
ATOM 1200 C CA . SER A 1 169 ? -0.766 -3.919 -19.660 1.00 98.06 169 SER A CA 1
ATOM 1201 C C . SER A 1 169 ? -1.301 -2.500 -19.581 1.00 98.06 169 SER A C 1
ATOM 1203 O O . SER A 1 169 ? -2.249 -2.237 -18.846 1.00 98.06 169 SER A O 1
ATOM 1205 N N . ASP A 1 170 ? -0.738 -1.592 -20.363 1.00 95.94 170 ASP A N 1
ATOM 1206 C CA . ASP A 1 170 ? -1.365 -0.304 -20.643 1.00 95.94 170 ASP A CA 1
ATOM 1207 C C . ASP A 1 170 ? -1.935 -0.245 -22.077 1.00 95.94 170 ASP A C 1
ATOM 1209 O O . ASP A 1 170 ? -1.590 -1.080 -22.922 1.00 95.94 170 ASP A O 1
ATOM 1213 N N . PRO A 1 171 ? -2.792 0.745 -22.399 1.00 94.94 171 PRO A N 1
ATOM 1214 C CA . PRO A 1 171 ? -3.361 0.881 -23.743 1.00 94.94 171 PRO A CA 1
ATOM 1215 C C . PRO A 1 171 ? -2.331 1.147 -24.851 1.00 94.94 171 PRO A C 1
ATOM 1217 O O . PRO A 1 171 ? -2.647 0.990 -26.031 1.00 94.94 171 PRO A O 1
ATOM 1220 N N . SER A 1 172 ? -1.125 1.599 -24.497 1.00 95.81 172 SER A N 1
ATOM 1221 C CA . SER A 1 172 ? -0.065 1.916 -25.457 1.00 95.81 172 SER A CA 1
ATOM 1222 C C . SER A 1 172 ? 0.788 0.701 -25.831 1.00 95.81 172 SER A C 1
ATOM 1224 O O . SER A 1 172 ? 1.467 0.728 -26.857 1.00 95.81 172 SER A O 1
ATOM 1226 N N . GLY A 1 173 ? 0.753 -0.358 -25.018 1.00 94.88 173 GLY A N 1
ATOM 1227 C CA . GLY A 1 173 ? 1.632 -1.519 -25.124 1.00 94.88 173 GLY A CA 1
ATOM 1228 C C . GLY A 1 173 ? 3.079 -1.244 -24.700 1.00 94.88 173 GLY A C 1
ATOM 1229 O O . GLY A 1 173 ? 3.929 -2.112 -24.876 1.00 94.88 173 GLY A O 1
ATOM 1230 N N . LEU A 1 174 ? 3.377 -0.057 -24.161 1.00 95.69 174 LEU A N 1
ATOM 1231 C CA . LEU A 1 174 ? 4.719 0.310 -23.690 1.00 95.69 174 LEU A CA 1
ATOM 1232 C C . LEU A 1 174 ? 5.010 -0.229 -22.289 1.00 95.69 174 LEU A C 1
ATOM 1234 O O . LEU A 1 174 ? 6.172 -0.334 -21.900 1.00 95.69 174 LEU A O 1
ATOM 1238 N N . HIS A 1 175 ? 3.962 -0.599 -21.555 1.00 97.06 175 HIS A N 1
ATOM 1239 C CA . HIS A 1 175 ? 4.068 -1.273 -20.273 1.00 97.06 175 HIS A CA 1
ATOM 1240 C C . HIS A 1 175 ? 3.229 -2.546 -20.310 1.00 97.06 175 HIS A C 1
ATOM 1242 O O . HIS A 1 175 ? 2.027 -2.492 -20.570 1.00 97.06 175 HIS A O 1
ATOM 1248 N N . ALA A 1 176 ? 3.857 -3.687 -20.051 1.00 98.06 176 ALA A N 1
ATOM 1249 C CA . ALA A 1 176 ? 3.188 -4.974 -19.945 1.00 98.06 176 ALA A CA 1
ATOM 1250 C C . ALA A 1 176 ? 3.945 -5.897 -18.991 1.00 98.06 176 ALA A C 1
ATOM 1252 O O . ALA A 1 176 ? 5.165 -5.805 -18.868 1.00 98.06 176 ALA A O 1
ATOM 1253 N N . GLY A 1 177 ? 3.231 -6.803 -18.339 1.00 98.12 177 GLY A N 1
ATOM 1254 C CA . GLY A 1 177 ? 3.813 -7.844 -17.506 1.00 98.12 177 GLY A CA 1
ATOM 1255 C C . GLY A 1 177 ? 2.966 -9.104 -17.529 1.00 98.12 177 GLY A C 1
ATOM 1256 O O . GLY A 1 177 ? 1.749 -9.036 -17.696 1.00 98.12 177 GLY A O 1
ATOM 1257 N N . GLU A 1 178 ? 3.621 -10.245 -17.368 1.00 98.56 178 GLU A N 1
ATOM 1258 C CA . GLU A 1 178 ? 3.003 -11.569 -17.400 1.00 98.56 178 GLU A CA 1
ATOM 1259 C C . GLU A 1 178 ? 3.567 -12.421 -16.263 1.00 98.56 178 GLU A C 1
ATOM 1261 O O . GLU A 1 178 ? 4.786 -12.463 -16.061 1.00 98.56 178 GLU A O 1
ATOM 1266 N N . ASP A 1 179 ? 2.663 -13.067 -15.520 1.00 98.44 179 ASP A N 1
ATOM 1267 C CA . ASP A 1 179 ? 2.957 -13.949 -14.385 1.00 98.44 179 ASP A CA 1
ATOM 1268 C C . ASP A 1 179 ? 3.973 -13.374 -13.380 1.00 98.44 179 ASP A C 1
ATOM 1270 O O . ASP A 1 179 ? 4.807 -14.089 -12.824 1.00 98.44 179 ASP A O 1
ATOM 1274 N N . LEU A 1 180 ? 3.909 -12.060 -13.138 1.00 98.38 180 LEU A N 1
ATOM 1275 C CA . LEU A 1 180 ? 4.861 -11.366 -12.279 1.00 98.38 180 LEU A CA 1
ATOM 1276 C C . LEU A 1 180 ? 4.582 -11.656 -10.799 1.00 98.38 180 LEU A C 1
ATOM 1278 O O . LEU A 1 180 ? 3.519 -11.306 -10.270 1.00 98.38 180 LEU A O 1
ATOM 1282 N N . ASP A 1 181 ? 5.587 -12.201 -10.113 1.00 98.50 181 ASP A N 1
ATOM 1283 C CA . ASP A 1 181 ? 5.630 -12.272 -8.654 1.00 98.50 181 ASP A CA 1
ATOM 1284 C C . ASP A 1 181 ? 6.583 -11.203 -8.119 1.00 98.50 181 ASP A C 1
ATOM 1286 O O . ASP A 1 181 ? 7.729 -11.072 -8.559 1.00 98.50 181 ASP A O 1
ATOM 1290 N N . ALA A 1 182 ? 6.121 -10.446 -7.126 1.00 98.25 182 ALA A N 1
ATOM 1291 C CA . ALA A 1 182 ? 6.933 -9.435 -6.465 1.00 98.25 182 ALA A CA 1
ATOM 1292 C C . ALA A 1 182 ? 6.689 -9.413 -4.956 1.00 98.25 182 ALA A C 1
ATOM 1294 O O . ALA A 1 182 ? 5.586 -9.665 -4.468 1.00 98.25 182 ALA A O 1
ATOM 1295 N N . ARG A 1 183 ? 7.730 -9.085 -4.195 1.00 98.62 183 ARG A N 1
ATOM 1296 C CA . ARG A 1 183 ? 7.697 -8.949 -2.738 1.00 98.62 183 ARG A CA 1
ATOM 1297 C C . ARG A 1 183 ? 8.280 -7.611 -2.332 1.00 98.62 183 ARG A C 1
ATOM 1299 O O . ARG A 1 183 ? 9.384 -7.282 -2.748 1.00 98.62 183 ARG A O 1
ATOM 1306 N N . LEU A 1 184 ? 7.546 -6.874 -1.510 1.00 98.50 184 LEU A N 1
ATOM 1307 C CA . LEU A 1 184 ? 7.973 -5.619 -0.909 1.00 98.50 184 LEU A CA 1
ATOM 1308 C C . LEU A 1 184 ? 8.063 -5.796 0.604 1.00 98.50 184 LEU A C 1
ATOM 1310 O O . LEU A 1 184 ? 7.079 -6.175 1.235 1.00 98.50 184 LEU A O 1
ATOM 1314 N N . ASP A 1 185 ? 9.199 -5.426 1.176 1.00 98.56 185 ASP A N 1
ATOM 1315 C CA . ASP A 1 185 ? 9.385 -5.231 2.609 1.00 98.56 185 ASP A CA 1
ATOM 1316 C C . ASP A 1 185 ? 9.825 -3.783 2.835 1.00 98.56 185 ASP A C 1
ATOM 1318 O O . ASP A 1 185 ? 10.826 -3.347 2.269 1.00 98.56 185 ASP A O 1
ATOM 1322 N N . ALA A 1 186 ? 9.086 -3.022 3.641 1.00 97.88 186 ALA A N 1
ATOM 1323 C CA . ALA A 1 186 ? 9.427 -1.638 3.944 1.00 97.88 186 ALA A CA 1
ATOM 1324 C C . ALA A 1 186 ? 9.218 -1.296 5.419 1.00 97.88 186 ALA A C 1
ATOM 1326 O O . ALA A 1 186 ? 8.271 -1.753 6.062 1.00 97.88 186 ALA A O 1
ATOM 1327 N N . VAL A 1 187 ? 10.098 -0.451 5.946 1.00 96.81 187 VAL A N 1
ATOM 1328 C CA . VAL A 1 187 ? 10.015 0.102 7.296 1.00 96.81 187 VAL A CA 1
ATOM 1329 C C . VAL A 1 187 ? 10.087 1.612 7.189 1.00 96.81 187 VAL A C 1
ATOM 1331 O O . VAL A 1 187 ? 11.032 2.152 6.625 1.00 96.81 187 VAL A O 1
ATOM 1334 N N . VAL A 1 188 ? 9.101 2.301 7.750 1.00 95.19 188 VAL A N 1
ATOM 1335 C CA . VAL A 1 188 ? 9.031 3.761 7.793 1.00 95.19 188 VAL A CA 1
ATOM 1336 C C . VAL A 1 188 ? 9.027 4.192 9.251 1.00 95.19 188 VAL A C 1
ATOM 1338 O O . VAL A 1 188 ? 8.291 3.646 10.067 1.00 95.19 188 VAL A O 1
ATOM 1341 N N . THR A 1 189 ? 9.855 5.165 9.602 1.00 94.25 189 THR A N 1
ATOM 1342 C CA . THR A 1 189 ? 10.014 5.653 10.976 1.00 94.25 189 THR A CA 1
ATOM 1343 C C . THR A 1 189 ? 9.992 7.167 10.993 1.00 94.25 189 THR A C 1
ATOM 1345 O O . THR A 1 189 ? 10.585 7.814 10.130 1.00 94.25 189 THR A O 1
ATOM 1348 N N . ARG A 1 190 ? 9.300 7.757 11.967 1.00 90.88 190 ARG A N 1
ATOM 1349 C CA . ARG A 1 190 ? 9.336 9.205 12.161 1.00 90.88 190 ARG A CA 1
ATOM 1350 C C . ARG A 1 190 ? 10.699 9.615 12.720 1.00 90.88 190 ARG A C 1
ATOM 1352 O O . ARG A 1 190 ? 11.199 8.997 13.657 1.00 90.88 190 ARG A O 1
ATOM 1359 N N . ALA A 1 191 ? 11.273 10.672 12.160 1.00 89.50 191 ALA A N 1
ATOM 1360 C CA . ALA A 1 191 ? 12.509 11.297 12.615 1.00 89.50 191 ALA A CA 1
ATOM 1361 C C . ALA A 1 191 ? 12.280 12.795 12.892 1.00 89.50 191 ALA A C 1
ATOM 1363 O O . ALA A 1 191 ? 11.217 13.349 12.602 1.00 89.50 191 ALA A O 1
ATOM 1364 N N . ALA A 1 192 ? 13.273 13.472 13.476 1.00 87.00 192 ALA A N 1
ATOM 1365 C CA . ALA A 1 192 ? 13.208 14.919 13.668 1.00 87.00 192 ALA A CA 1
ATOM 1366 C C . ALA A 1 192 ? 13.181 15.627 12.299 1.00 87.00 192 ALA A C 1
ATOM 1368 O O . ALA A 1 192 ? 14.181 15.621 11.588 1.00 87.00 192 ALA A O 1
ATOM 1369 N N . GLY A 1 193 ? 12.038 16.224 11.943 1.00 84.94 193 GLY A N 1
ATOM 1370 C CA . GLY A 1 193 ? 11.854 16.975 10.693 1.00 84.94 193 GLY A CA 1
ATOM 1371 C C . GLY A 1 193 ? 11.411 16.154 9.477 1.00 84.94 193 GLY A C 1
ATOM 1372 O O . GLY A 1 193 ? 11.458 16.674 8.364 1.00 84.94 193 GLY A O 1
ATOM 1373 N N . GLY A 1 194 ? 10.999 14.895 9.661 1.00 90.69 194 GLY A N 1
ATOM 1374 C CA . GLY A 1 194 ? 10.575 14.067 8.536 1.00 90.69 194 GLY A CA 1
ATOM 1375 C C . GLY A 1 194 ? 10.353 12.599 8.869 1.00 90.69 194 GLY A C 1
ATOM 1376 O O . GLY A 1 194 ? 10.109 12.211 10.017 1.00 90.69 194 GLY A O 1
ATOM 1377 N N . TRP A 1 195 ? 10.502 11.772 7.844 1.00 92.25 195 TRP A N 1
ATOM 1378 C CA . TRP A 1 195 ? 10.449 10.320 7.909 1.00 92.25 195 TRP A CA 1
ATOM 1379 C C . TRP A 1 195 ? 11.726 9.716 7.344 1.00 92.25 195 TRP A C 1
ATOM 1381 O O . TRP A 1 195 ? 12.292 10.227 6.385 1.00 92.25 195 TRP A O 1
ATOM 1391 N N . ARG A 1 196 ? 12.152 8.590 7.911 1.00 95.25 196 ARG A N 1
ATOM 1392 C CA . ARG A 1 196 ? 13.162 7.722 7.314 1.00 95.25 196 ARG A CA 1
ATOM 1393 C C . ARG A 1 196 ? 12.516 6.419 6.893 1.00 95.25 196 ARG A C 1
ATOM 1395 O O . ARG A 1 196 ? 11.807 5.811 7.699 1.00 95.25 196 ARG A O 1
ATOM 1402 N N . ALA A 1 197 ? 12.775 5.993 5.667 1.00 96.62 197 ALA A N 1
ATOM 1403 C CA . ALA A 1 197 ? 12.268 4.743 5.132 1.00 96.62 197 ALA A CA 1
ATOM 1404 C C . ALA A 1 197 ? 13.402 3.855 4.625 1.00 96.62 197 ALA A C 1
ATOM 1406 O O . ALA A 1 197 ? 14.356 4.340 4.023 1.00 96.62 197 ALA A O 1
ATOM 1407 N N . THR A 1 198 ? 13.269 2.551 4.836 1.00 98.06 198 THR A N 1
ATOM 1408 C CA . THR A 1 198 ? 14.027 1.528 4.116 1.00 98.06 198 THR A CA 1
ATOM 1409 C C . THR A 1 198 ? 13.043 0.623 3.394 1.00 98.06 198 THR A C 1
ATOM 1411 O O . THR A 1 198 ? 11.978 0.311 3.927 1.00 98.06 198 THR A O 1
ATOM 1414 N N . ALA A 1 199 ? 13.365 0.229 2.167 1.00 98.38 199 ALA A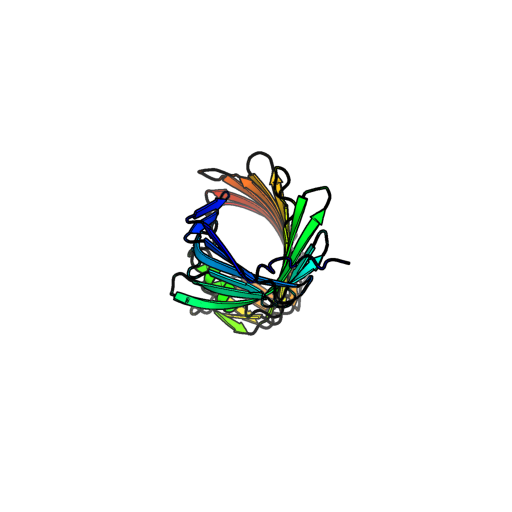 N 1
ATOM 1415 C CA . ALA A 1 199 ? 12.518 -0.633 1.356 1.00 98.38 199 ALA A CA 1
ATOM 1416 C C . ALA A 1 199 ? 13.357 -1.627 0.553 1.00 98.38 199 ALA A C 1
ATOM 1418 O O . ALA A 1 199 ? 14.439 -1.304 0.068 1.00 98.38 199 ALA A O 1
ATOM 1419 N N . THR A 1 200 ? 12.852 -2.846 0.405 1.00 98.62 200 THR A N 1
ATOM 1420 C CA . THR A 1 200 ? 13.378 -3.859 -0.508 1.00 98.62 200 THR A CA 1
ATOM 1421 C C . THR A 1 200 ? 12.231 -4.401 -1.345 1.00 98.62 200 THR A C 1
ATOM 1423 O O . THR A 1 200 ? 11.259 -4.911 -0.797 1.00 98.62 200 THR A O 1
ATOM 1426 N N . LEU A 1 201 ? 12.348 -4.283 -2.664 1.00 98.44 201 LEU A N 1
ATOM 1427 C CA . LEU A 1 201 ? 11.456 -4.885 -3.646 1.00 98.44 201 LEU A CA 1
ATOM 1428 C C . LEU A 1 201 ? 12.227 -5.989 -4.371 1.00 98.44 201 LEU A C 1
ATOM 1430 O O . LEU A 1 201 ? 13.296 -5.730 -4.916 1.00 98.44 201 LEU A O 1
ATOM 1434 N N . ALA A 1 202 ? 11.695 -7.203 -4.393 1.00 98.44 202 ALA A N 1
ATOM 1435 C CA . ALA A 1 202 ? 12.282 -8.330 -5.104 1.00 98.44 202 ALA A CA 1
ATOM 1436 C C . ALA A 1 202 ? 11.260 -8.960 -6.048 1.00 98.44 202 ALA A C 1
ATOM 1438 O O . ALA A 1 202 ? 10.093 -9.094 -5.685 1.00 98.44 202 ALA A O 1
ATOM 1439 N N . THR A 1 203 ? 11.707 -9.376 -7.227 1.00 98.00 203 THR A N 1
ATOM 1440 C CA . THR A 1 203 ? 10.933 -10.182 -8.176 1.00 98.00 203 THR A CA 1
ATOM 1441 C C . THR A 1 203 ? 11.795 -11.346 -8.650 1.00 98.00 203 THR A C 1
ATOM 1443 O O . THR A 1 203 ? 12.964 -11.167 -8.995 1.00 98.00 203 THR A O 1
ATOM 1446 N N . ASP A 1 204 ? 11.242 -12.550 -8.561 1.00 96.12 204 ASP A N 1
ATOM 1447 C CA . ASP A 1 204 ? 11.918 -13.822 -8.835 1.00 96.12 204 ASP A CA 1
ATOM 1448 C C . ASP A 1 204 ? 11.122 -14.718 -9.803 1.00 96.12 204 ASP A C 1
ATOM 1450 O O . ASP A 1 204 ? 11.514 -15.858 -10.053 1.00 96.12 204 ASP A O 1
ATOM 1454 N N . ALA A 1 205 ? 10.020 -14.209 -10.366 1.00 97.75 205 ALA A N 1
ATOM 1455 C CA . ALA A 1 205 ? 9.256 -14.876 -11.413 1.00 97.75 205 ALA A CA 1
ATOM 1456 C C . ALA A 1 205 ? 8.509 -13.871 -12.299 1.00 97.75 205 ALA A C 1
ATOM 1458 O O . ALA A 1 205 ? 8.198 -12.756 -11.872 1.00 97.75 205 ALA A O 1
ATOM 1459 N N . GLY A 1 206 ? 8.198 -14.314 -13.517 1.00 98.06 206 GLY A N 1
ATOM 1460 C CA . GLY A 1 206 ? 7.495 -13.539 -14.531 1.00 98.06 206 GLY A CA 1
ATOM 1461 C C . GLY A 1 206 ? 8.408 -12.642 -15.357 1.00 98.06 206 GLY A C 1
ATOM 1462 O O . GLY A 1 206 ? 9.635 -12.642 -15.218 1.00 98.06 206 GLY A O 1
ATOM 1463 N N . GLN A 1 207 ? 7.778 -11.872 -16.234 1.00 98.12 207 GLN A N 1
ATOM 1464 C CA . GLN A 1 207 ? 8.447 -10.956 -17.150 1.00 98.12 207 GLN A CA 1
ATOM 1465 C C . GLN A 1 207 ? 7.706 -9.626 -17.212 1.00 98.12 207 GLN A C 1
ATOM 1467 O O . GLN A 1 207 ? 6.489 -9.572 -17.027 1.00 98.12 207 GLN A O 1
ATOM 1472 N N . ALA A 1 208 ? 8.436 -8.548 -17.482 1.00 97.88 208 ALA A N 1
ATOM 1473 C CA . ALA A 1 208 ? 7.849 -7.241 -17.724 1.00 97.88 208 ALA A CA 1
ATOM 1474 C C . ALA A 1 208 ? 8.598 -6.483 -18.822 1.00 97.88 208 ALA A C 1
ATOM 1476 O O . ALA A 1 208 ? 9.825 -6.499 -18.911 1.00 97.88 208 ALA A O 1
ATOM 1477 N N . TYR A 1 209 ? 7.833 -5.785 -19.648 1.00 97.25 209 TYR A N 1
ATOM 1478 C CA . TYR A 1 209 ? 8.309 -4.792 -20.593 1.00 97.25 209 TYR A CA 1
ATOM 1479 C C . TYR A 1 209 ? 7.870 -3.419 -20.096 1.00 97.25 209 TYR A C 1
ATOM 1481 O O . TYR A 1 209 ? 6.682 -3.186 -19.892 1.00 97.25 209 TYR A O 1
ATOM 1489 N N . LEU A 1 210 ? 8.828 -2.530 -19.870 1.00 95.38 210 LEU A N 1
ATOM 1490 C CA . LEU A 1 210 ? 8.642 -1.153 -19.435 1.00 95.38 210 LEU A CA 1
ATOM 1491 C C . LEU A 1 210 ? 9.522 -0.285 -20.333 1.00 95.38 210 LEU A C 1
ATOM 1493 O O . LEU A 1 210 ? 10.706 -0.130 -20.043 1.00 95.38 210 LEU A O 1
ATOM 1497 N N . ASP A 1 211 ? 8.982 0.206 -21.448 1.00 94.19 211 ASP A N 1
ATOM 1498 C CA . ASP A 1 211 ? 9.758 0.813 -22.536 1.00 94.19 211 ASP A CA 1
ATOM 1499 C C . ASP A 1 211 ? 10.858 1.783 -22.043 1.00 94.19 211 ASP A C 1
ATOM 1501 O O . ASP A 1 211 ? 10.566 2.703 -21.271 1.00 94.19 211 ASP A O 1
ATOM 1505 N N . PRO A 1 212 ? 12.133 1.600 -22.458 1.00 94.62 212 PRO A N 1
ATOM 1506 C CA . PRO A 1 212 ? 12.673 0.585 -23.382 1.00 94.62 212 PRO A CA 1
ATOM 1507 C C . PRO A 1 212 ? 13.259 -0.666 -22.684 1.00 94.62 212 PRO A C 1
ATOM 1509 O O . PRO A 1 212 ? 14.084 -1.381 -23.255 1.00 94.62 212 PRO A O 1
ATOM 1512 N N . ILE A 1 213 ? 12.927 -0.898 -21.416 1.00 94.19 213 ILE A N 1
ATOM 1513 C CA . ILE A 1 213 ? 13.519 -1.925 -20.555 1.00 94.19 213 ILE A CA 1
ATOM 1514 C C . ILE A 1 213 ? 12.677 -3.202 -20.610 1.00 94.19 213 ILE A C 1
ATOM 1516 O O . ILE A 1 213 ? 11.496 -3.196 -20.281 1.00 94.19 213 ILE A O 1
ATOM 1520 N N . PHE A 1 214 ? 13.305 -4.325 -20.953 1.00 95.38 214 PHE A N 1
ATOM 1521 C CA . PHE A 1 214 ? 12.723 -5.655 -20.777 1.00 95.38 214 PHE A CA 1
ATOM 1522 C C . PHE A 1 214 ? 13.399 -6.370 -19.608 1.00 95.38 214 PHE A C 1
ATOM 1524 O O . PHE A 1 214 ? 14.628 -6.355 -19.492 1.00 95.38 214 PHE A O 1
ATOM 1531 N N . VAL A 1 215 ? 12.598 -7.008 -18.760 1.00 95.81 215 VAL A N 1
ATOM 1532 C CA . VAL A 1 215 ? 13.058 -7.817 -17.635 1.00 95.81 215 VAL A CA 1
ATOM 1533 C C . VAL A 1 215 ? 12.398 -9.189 -17.661 1.00 95.81 215 VAL A C 1
ATOM 1535 O O . VAL A 1 215 ? 11.185 -9.303 -17.807 1.00 95.81 215 VAL A O 1
ATOM 1538 N N . ASP A 1 216 ? 13.211 -10.222 -17.476 1.00 97.50 216 ASP A N 1
ATOM 1539 C CA . ASP A 1 216 ? 12.775 -11.603 -17.280 1.00 97.50 216 ASP A CA 1
ATOM 1540 C C . ASP A 1 216 ? 13.266 -12.042 -15.897 1.00 97.50 216 ASP A C 1
ATOM 1542 O O . ASP A 1 216 ? 14.403 -12.488 -15.725 1.00 97.50 216 ASP A O 1
ATOM 1546 N N . ALA A 1 217 ? 12.417 -11.834 -14.889 1.00 97.00 217 ALA A N 1
ATOM 1547 C CA . ALA A 1 217 ? 12.741 -12.120 -13.497 1.00 97.00 217 ALA A CA 1
ATOM 1548 C C . ALA A 1 217 ? 12.788 -13.628 -13.209 1.00 97.00 217 ALA A C 1
ATOM 1550 O O . ALA A 1 217 ? 13.440 -14.044 -12.251 1.00 97.00 217 ALA A O 1
ATOM 1551 N N . ALA A 1 218 ? 12.133 -14.443 -14.047 1.00 96.62 218 ALA A N 1
ATOM 1552 C CA . ALA A 1 218 ? 12.232 -15.897 -13.989 1.00 96.62 218 ALA A CA 1
ATOM 1553 C C . ALA A 1 218 ? 13.607 -16.399 -14.463 1.00 96.62 218 ALA A C 1
ATOM 1555 O O . ALA A 1 218 ? 14.121 -17.380 -13.920 1.00 96.62 218 ALA A O 1
ATOM 1556 N N . ALA A 1 219 ? 14.219 -15.733 -15.448 1.00 97.19 219 ALA A N 1
ATOM 1557 C CA . ALA A 1 219 ? 15.579 -16.036 -15.891 1.00 97.19 219 ALA A CA 1
ATOM 1558 C C . ALA A 1 219 ? 16.653 -15.444 -14.963 1.00 97.19 219 ALA A C 1
ATOM 1560 O O . ALA A 1 219 ? 17.666 -16.096 -14.697 1.00 97.19 219 ALA A O 1
ATOM 1561 N N . ALA A 1 220 ? 16.445 -14.217 -14.485 1.00 96.69 220 ALA A N 1
ATOM 1562 C CA . ALA A 1 220 ? 17.394 -13.492 -13.650 1.00 96.69 220 ALA A CA 1
ATOM 1563 C C . ALA A 1 220 ? 16.656 -12.627 -12.610 1.00 96.69 220 ALA A C 1
ATOM 1565 O O . ALA A 1 220 ? 16.176 -11.541 -12.942 1.00 96.69 220 ALA A O 1
ATOM 1566 N N . PRO A 1 221 ? 16.591 -13.059 -11.336 1.00 97.50 221 PRO A N 1
ATOM 1567 C CA . PRO A 1 221 ? 15.900 -12.313 -10.293 1.00 97.50 221 PRO A CA 1
ATOM 1568 C C . PRO A 1 221 ? 16.393 -10.870 -10.153 1.00 97.50 221 PRO A C 1
ATOM 1570 O O . PRO A 1 221 ? 17.588 -10.572 -10.279 1.00 97.50 221 PRO A O 1
ATOM 1573 N N . ILE A 1 222 ? 15.466 -9.968 -9.835 1.00 97.75 222 ILE A N 1
ATOM 1574 C CA . ILE A 1 222 ? 15.744 -8.544 -9.643 1.00 97.75 222 ILE A CA 1
ATOM 1575 C C . ILE A 1 222 ? 15.463 -8.162 -8.197 1.00 97.75 222 ILE A C 1
ATOM 1577 O O . ILE A 1 222 ? 14.453 -8.543 -7.610 1.00 97.75 222 ILE A O 1
ATOM 1581 N N . THR A 1 223 ? 16.361 -7.382 -7.603 1.00 98.25 223 THR A N 1
ATOM 1582 C CA . THR A 1 223 ? 16.174 -6.777 -6.283 1.00 98.25 223 THR A CA 1
ATOM 1583 C C . THR A 1 223 ? 16.500 -5.291 -6.336 1.00 98.25 223 THR A C 1
ATOM 1585 O O . THR A 1 223 ? 17.585 -4.907 -6.762 1.00 98.25 223 THR A O 1
ATOM 1588 N N . LEU A 1 224 ? 15.577 -4.460 -5.865 1.00 98.19 224 LEU A N 1
ATOM 1589 C CA . LEU A 1 224 ? 15.748 -3.037 -5.592 1.00 98.19 224 LEU A CA 1
ATOM 1590 C C . LEU A 1 224 ? 15.799 -2.850 -4.073 1.00 98.19 224 LEU A C 1
ATOM 1592 O O . LEU A 1 224 ? 14.835 -3.171 -3.383 1.00 98.19 224 LEU A O 1
ATOM 1596 N N . ALA A 1 225 ? 16.886 -2.290 -3.557 1.00 98.50 225 ALA A N 1
ATOM 1597 C CA . ALA A 1 225 ? 16.969 -1.791 -2.188 1.00 98.50 225 ALA A CA 1
ATOM 1598 C C . ALA A 1 225 ? 17.001 -0.260 -2.208 1.00 98.50 225 ALA A C 1
ATOM 1600 O O . ALA A 1 225 ? 17.691 0.320 -3.045 1.00 98.50 225 ALA A O 1
ATOM 1601 N N . ALA A 1 226 ? 16.275 0.388 -1.300 1.00 98.31 226 ALA A N 1
ATOM 1602 C CA . ALA A 1 226 ? 16.226 1.840 -1.193 1.00 98.31 226 ALA A CA 1
ATOM 1603 C C . ALA A 1 226 ? 16.225 2.311 0.265 1.00 98.31 226 ALA A C 1
ATOM 1605 O O . ALA A 1 226 ? 15.587 1.707 1.129 1.00 98.31 226 ALA A O 1
ATOM 1606 N N . GLU A 1 227 ? 16.897 3.432 0.510 1.00 98.31 227 GLU A N 1
ATOM 1607 C CA . GLU A 1 227 ? 16.853 4.189 1.759 1.00 98.31 227 GLU A CA 1
ATOM 1608 C C . GLU A 1 227 ? 16.453 5.629 1.444 1.00 98.31 227 GLU A C 1
ATOM 1610 O O . GLU A 1 227 ? 17.011 6.242 0.533 1.00 98.31 227 GLU A O 1
ATOM 1615 N N . ALA A 1 228 ? 15.490 6.172 2.183 1.00 97.06 228 ALA A N 1
ATOM 1616 C CA . ALA A 1 228 ? 14.958 7.504 1.947 1.00 97.06 228 ALA A CA 1
ATOM 1617 C C . ALA A 1 228 ? 14.905 8.336 3.230 1.00 97.06 228 ALA A C 1
ATOM 1619 O O . ALA A 1 228 ? 14.426 7.863 4.262 1.00 97.06 228 ALA A O 1
ATOM 1620 N N . ASP A 1 229 ? 15.318 9.596 3.128 1.00 95.75 229 ASP A N 1
ATOM 1621 C CA . ASP A 1 229 ? 15.007 10.651 4.089 1.00 95.75 229 ASP A CA 1
ATOM 1622 C C . ASP A 1 229 ? 13.961 11.573 3.442 1.00 95.75 229 ASP A C 1
ATOM 1624 O O . ASP A 1 229 ? 14.227 12.245 2.442 1.00 95.75 229 ASP A O 1
ATOM 1628 N N . LEU A 1 230 ? 12.748 11.561 3.990 1.00 92.19 230 LEU A N 1
ATOM 1629 C CA . LEU A 1 230 ? 11.584 12.283 3.487 1.00 92.19 230 LEU A CA 1
ATOM 1630 C C . LEU A 1 230 ? 11.319 13.489 4.388 1.00 92.19 230 LEU A C 1
ATOM 1632 O O . LEU A 1 230 ? 10.925 13.311 5.542 1.00 92.19 230 LEU A O 1
ATOM 1636 N N . ALA A 1 231 ? 11.549 14.705 3.900 1.00 90.19 231 ALA A N 1
ATOM 1637 C CA . ALA A 1 231 ? 11.303 15.902 4.702 1.00 90.19 231 ALA A CA 1
ATOM 1638 C C . ALA A 1 231 ? 9.804 16.181 4.867 1.00 90.19 231 ALA A C 1
ATOM 1640 O O . ALA A 1 231 ? 9.019 15.987 3.939 1.00 90.19 231 ALA A O 1
ATOM 1641 N N . ASP A 1 232 ? 9.427 16.700 6.035 1.00 83.56 232 ASP A N 1
ATOM 1642 C CA . ASP A 1 232 ? 8.124 17.338 6.227 1.00 83.56 232 ASP A CA 1
ATOM 1643 C C . ASP A 1 232 ? 8.187 18.826 5.811 1.00 83.56 232 ASP A C 1
ATOM 1645 O O . ASP A 1 232 ? 9.233 19.468 5.927 1.00 83.56 232 ASP A O 1
ATOM 1649 N N . GLY A 1 233 ? 7.048 19.408 5.419 1.00 77.00 233 GLY A N 1
ATOM 1650 C CA . GLY A 1 233 ? 6.901 20.845 5.135 1.00 77.00 233 GLY A CA 1
ATOM 1651 C C . GLY A 1 233 ? 6.808 21.183 3.645 1.00 77.00 233 GLY A C 1
ATOM 1652 O O . GLY A 1 233 ? 6.782 20.293 2.807 1.00 77.00 233 GLY A O 1
ATOM 1653 N N . GLU A 1 234 ? 6.736 22.477 3.321 1.00 77.88 234 GLU A N 1
ATOM 1654 C CA . GLU A 1 234 ? 6.639 22.964 1.939 1.00 77.88 234 GLU A CA 1
ATOM 1655 C C . GLU A 1 234 ? 7.763 23.977 1.632 1.00 77.88 234 GLU A C 1
ATOM 1657 O O . GLU A 1 234 ? 7.874 24.989 2.336 1.00 77.88 234 GLU A O 1
ATOM 1662 N N . PRO A 1 235 ? 8.600 23.743 0.597 1.00 77.56 235 PRO A N 1
ATOM 1663 C CA . PRO A 1 235 ? 8.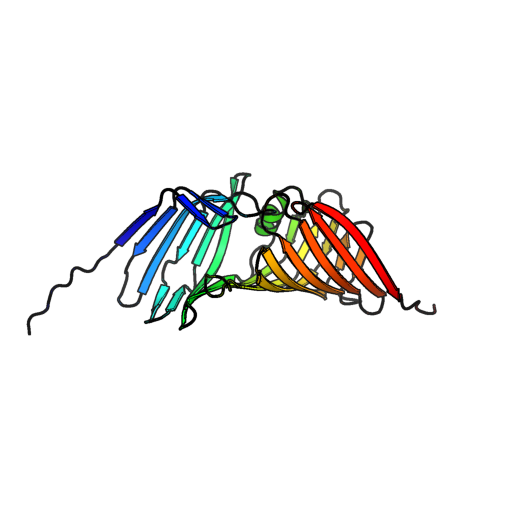654 22.532 -0.234 1.00 77.56 235 PRO A CA 1
ATOM 1664 C C . PRO A 1 235 ? 9.333 21.360 0.496 1.00 77.56 235 PRO A C 1
ATOM 1666 O O . PRO A 1 235 ? 10.370 21.537 1.147 1.00 77.56 235 PRO A O 1
ATOM 1669 N N . ALA A 1 236 ? 8.791 2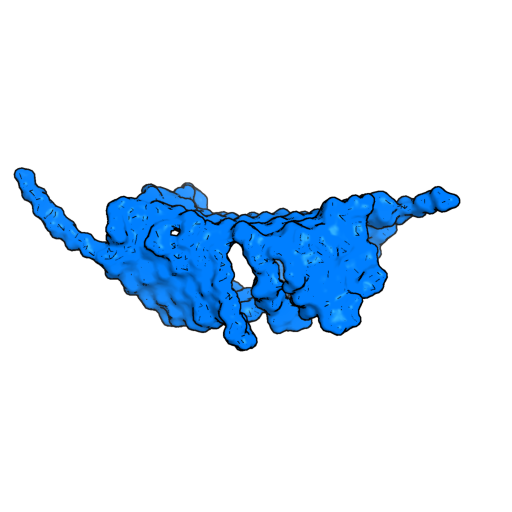0.151 0.346 1.00 84.88 236 ALA A N 1
ATOM 1670 C CA . ALA A 1 236 ? 9.371 18.948 0.937 1.00 84.88 236 ALA A CA 1
ATOM 1671 C C . ALA A 1 236 ? 10.543 18.466 0.076 1.00 84.88 236 ALA A C 1
ATOM 1673 O O . ALA A 1 236 ? 10.344 17.927 -1.016 1.00 84.88 236 ALA A O 1
ATOM 1674 N N . ARG A 1 237 ? 11.780 18.636 0.560 1.00 92.12 237 ARG A N 1
ATOM 1675 C CA . ARG A 1 237 ? 12.986 18.123 -0.111 1.00 92.12 237 ARG A CA 1
ATOM 1676 C C . ARG A 1 237 ? 13.395 16.785 0.469 1.00 92.12 237 ARG A C 1
ATOM 1678 O O . ARG A 1 237 ? 13.799 16.716 1.624 1.00 92.12 237 ARG A O 1
ATOM 1685 N N . SER A 1 238 ? 13.318 15.747 -0.347 1.00 94.31 238 SER A N 1
ATOM 1686 C CA . SER A 1 238 ? 13.625 14.381 0.073 1.00 94.31 238 SER A CA 1
ATOM 1687 C C . SER A 1 238 ? 14.788 13.818 -0.731 1.00 94.31 238 SER A C 1
ATOM 1689 O O . SER A 1 238 ? 14.995 14.201 -1.882 1.00 94.31 238 SER A O 1
ATOM 1691 N N . SER A 1 239 ? 15.538 12.897 -0.141 1.00 96.38 239 SER A N 1
ATOM 1692 C CA . SER A 1 239 ? 16.621 12.184 -0.819 1.00 96.38 239 SER A CA 1
ATOM 1693 C C . SER A 1 239 ? 16.409 10.687 -0.706 1.00 96.38 239 SER A C 1
ATOM 1695 O O . SER A 1 239 ? 16.080 10.189 0.369 1.00 96.38 239 SER A O 1
ATOM 1697 N N . VAL A 1 240 ? 16.630 9.975 -1.805 1.00 97.75 240 VAL A N 1
ATOM 1698 C CA . VAL A 1 240 ? 16.539 8.518 -1.879 1.00 97.75 240 VAL A CA 1
ATOM 1699 C C . VAL A 1 240 ? 17.851 7.988 -2.434 1.00 97.75 240 VAL A C 1
ATOM 1701 O O . VAL A 1 240 ? 18.266 8.385 -3.517 1.00 97.75 240 VAL A O 1
ATOM 1704 N N . SER A 1 241 ? 18.503 7.088 -1.712 1.00 98.12 241 SER A N 1
ATOM 1705 C CA . SER A 1 241 ? 19.585 6.268 -2.255 1.00 98.12 241 SER A CA 1
ATOM 1706 C C . SER A 1 241 ? 19.031 4.893 -2.594 1.00 98.12 241 SER A C 1
ATOM 1708 O O . SER A 1 241 ? 18.171 4.379 -1.877 1.00 98.12 241 SER A O 1
ATOM 1710 N N . PHE A 1 242 ? 19.470 4.306 -3.702 1.00 98.31 242 PHE A N 1
ATOM 1711 C CA . PHE A 1 242 ? 18.974 3.005 -4.125 1.00 98.31 242 PHE A CA 1
ATOM 1712 C C . PHE A 1 242 ? 20.041 2.168 -4.824 1.00 98.31 242 PHE A C 1
ATOM 1714 O O . PHE A 1 242 ? 21.039 2.679 -5.336 1.00 98.31 242 PHE A O 1
ATOM 1721 N N . ARG A 1 243 ? 19.798 0.857 -4.858 1.00 97.75 243 ARG A N 1
ATOM 1722 C CA . ARG A 1 243 ? 20.579 -0.118 -5.613 1.00 97.75 243 ARG A CA 1
ATOM 1723 C C . ARG A 1 243 ? 19.658 -1.144 -6.256 1.00 97.75 243 ARG A C 1
ATOM 1725 O O . ARG A 1 243 ? 18.841 -1.749 -5.569 1.00 97.75 243 ARG A O 1
ATOM 1732 N N . ILE A 1 244 ? 19.814 -1.349 -7.555 1.00 97.12 244 ILE A N 1
ATOM 1733 C CA . ILE A 1 244 ? 19.135 -2.364 -8.354 1.00 97.12 244 ILE A CA 1
ATOM 1734 C C . ILE A 1 244 ? 20.162 -3.429 -8.714 1.00 97.12 244 ILE A C 1
ATOM 1736 O O . ILE A 1 244 ? 21.176 -3.140 -9.344 1.00 97.12 244 ILE A O 1
ATOM 1740 N N . ARG A 1 245 ? 19.876 -4.673 -8.350 1.00 96.94 245 ARG A N 1
ATOM 1741 C CA . ARG A 1 245 ? 20.632 -5.848 -8.768 1.00 96.94 245 ARG A CA 1
ATOM 1742 C C . ARG A 1 245 ? 19.734 -6.712 -9.637 1.00 96.94 245 ARG A C 1
ATOM 1744 O O . ARG A 1 245 ? 18.744 -7.236 -9.143 1.00 96.94 245 ARG A O 1
ATOM 1751 N N . HIS A 1 246 ? 20.103 -6.868 -10.899 1.00 95.44 246 HIS A N 1
ATOM 1752 C CA . HIS A 1 246 ? 19.517 -7.824 -11.833 1.00 95.44 246 HIS A CA 1
ATOM 1753 C C . HIS A 1 246 ? 20.531 -8.961 -11.987 1.00 95.44 246 HIS A C 1
ATOM 1755 O O . HIS A 1 246 ? 21.636 -8.739 -12.490 1.00 95.44 246 HIS A O 1
ATOM 1761 N N . GLU A 1 247 ? 20.224 -10.137 -11.436 1.00 93.75 247 GLU A N 1
ATOM 1762 C CA . GLU A 1 247 ? 21.209 -11.198 -11.213 1.00 93.75 247 GLU A CA 1
ATOM 1763 C C . GLU A 1 247 ? 21.964 -11.575 -12.498 1.00 93.75 247 GLU A C 1
ATOM 1765 O O . GLU A 1 247 ? 21.365 -11.907 -13.509 1.00 93.75 247 GLU A O 1
ATOM 1770 N N . ASN A 1 248 ? 23.300 -11.517 -12.462 1.00 90.44 248 ASN A N 1
ATOM 1771 C CA . ASN A 1 248 ? 24.184 -11.790 -13.606 1.00 90.44 248 ASN A CA 1
ATOM 1772 C C . ASN A 1 248 ? 23.991 -10.874 -14.836 1.00 90.44 248 ASN A C 1
ATOM 1774 O O . ASN A 1 248 ? 24.629 -11.113 -15.857 1.00 90.44 248 ASN A O 1
ATOM 1778 N N . VAL A 1 249 ? 23.179 -9.814 -14.738 1.00 92.06 249 VAL A N 1
ATOM 1779 C CA . VAL A 1 249 ? 22.914 -8.865 -15.833 1.00 92.06 249 VAL A CA 1
ATOM 1780 C C . VAL A 1 249 ? 23.501 -7.490 -15.522 1.00 92.06 249 VAL A C 1
ATOM 1782 O O . VAL A 1 249 ? 24.322 -6.979 -16.282 1.00 92.06 249 VAL A O 1
ATOM 1785 N N . ALA A 1 250 ? 23.104 -6.884 -14.401 1.00 92.62 250 ALA A N 1
ATOM 1786 C CA . ALA A 1 250 ? 23.509 -5.527 -14.051 1.00 92.62 250 ALA A CA 1
ATOM 1787 C C . ALA A 1 250 ? 23.461 -5.272 -12.540 1.00 92.62 250 ALA A C 1
ATOM 1789 O O . ALA A 1 250 ? 22.625 -5.816 -11.816 1.00 92.62 250 ALA A O 1
ATOM 1790 N N . ASP A 1 251 ? 24.338 -4.384 -12.087 1.00 95.06 251 ASP A N 1
ATOM 1791 C CA . ASP A 1 251 ? 24.280 -3.750 -10.775 1.00 95.06 251 ASP A CA 1
ATOM 1792 C C . ASP A 1 251 ? 24.266 -2.238 -11.012 1.00 95.06 251 ASP A C 1
ATOM 1794 O O . ASP A 1 251 ? 25.123 -1.712 -11.724 1.00 95.06 251 ASP A O 1
ATOM 1798 N N . VAL A 1 252 ? 23.253 -1.552 -10.495 1.00 95.69 252 VAL A N 1
ATOM 1799 C CA . VAL A 1 252 ? 23.054 -0.112 -10.675 1.00 95.69 252 VAL A CA 1
ATOM 1800 C C . VAL A 1 252 ? 22.818 0.491 -9.306 1.00 95.69 252 VAL A C 1
ATOM 1802 O O . VAL A 1 252 ? 21.917 0.068 -8.591 1.00 95.69 252 VAL A O 1
ATOM 1805 N N . ALA A 1 253 ? 23.602 1.491 -8.937 1.00 97.69 253 ALA A N 1
ATOM 1806 C CA . ALA A 1 253 ? 23.375 2.293 -7.747 1.00 97.69 253 ALA A CA 1
ATOM 1807 C C . ALA A 1 253 ? 23.004 3.715 -8.160 1.00 97.69 253 ALA A C 1
ATOM 1809 O O . ALA A 1 253 ? 23.343 4.164 -9.254 1.00 97.69 253 ALA A O 1
ATOM 1810 N N . GLY A 1 254 ? 22.307 4.437 -7.295 1.00 97.31 254 GLY A N 1
ATOM 1811 C CA . GLY A 1 254 ? 21.996 5.822 -7.583 1.00 97.31 254 GLY A CA 1
ATOM 1812 C C . GLY A 1 254 ? 21.457 6.593 -6.401 1.00 97.31 254 GLY A C 1
ATOM 1813 O O . GLY A 1 254 ? 21.108 6.041 -5.354 1.00 97.31 254 GLY A O 1
ATOM 1814 N N . THR A 1 255 ? 21.382 7.900 -6.605 1.00 97.88 255 THR A N 1
ATOM 1815 C CA . THR A 1 255 ? 20.738 8.833 -5.691 1.00 97.88 255 THR A CA 1
ATOM 1816 C C . THR A 1 255 ? 19.734 9.685 -6.440 1.00 97.88 255 THR A C 1
ATOM 1818 O O . THR A 1 255 ? 19.982 10.154 -7.549 1.00 97.88 255 THR A O 1
ATOM 1821 N N . LEU A 1 256 ? 18.590 9.893 -5.809 1.00 97.00 256 LEU A N 1
ATOM 1822 C CA . LEU A 1 256 ? 17.455 10.630 -6.322 1.00 97.00 256 LEU A CA 1
ATOM 1823 C C . LEU A 1 256 ? 17.125 11.755 -5.341 1.00 97.00 256 LEU A C 1
ATOM 1825 O O . LEU A 1 256 ? 16.918 11.508 -4.154 1.00 97.00 256 LEU A O 1
ATOM 1829 N N . SER A 1 257 ? 17.058 12.987 -5.839 1.00 96.50 257 SER A N 1
ATOM 1830 C CA . SER A 1 257 ? 16.536 14.130 -5.087 1.00 96.50 257 SER A CA 1
ATOM 1831 C C . SER A 1 257 ? 15.112 14.425 -5.533 1.00 96.50 257 SER A C 1
ATOM 1833 O O . SER A 1 257 ? 14.835 14.498 -6.734 1.00 96.50 257 SER A O 1
ATOM 1835 N N . LEU A 1 258 ? 14.216 14.598 -4.568 1.00 93.69 258 LEU A N 1
ATOM 1836 C CA . LEU A 1 258 ? 12.799 14.855 -4.779 1.00 93.69 258 LEU A CA 1
ATOM 1837 C C . LEU A 1 258 ? 12.409 16.217 -4.203 1.00 93.69 258 LEU A C 1
ATOM 1839 O O . LEU A 1 258 ? 12.842 16.580 -3.110 1.00 93.69 258 LEU A O 1
ATOM 1843 N N . GLU A 1 259 ? 11.528 16.927 -4.900 1.00 91.62 259 GLU A N 1
ATOM 1844 C CA . GLU A 1 259 ? 10.814 18.097 -4.382 1.00 91.62 259 GLU A CA 1
ATOM 1845 C C . GLU A 1 259 ? 9.321 17.890 -4.604 1.00 91.62 259 GLU A C 1
ATOM 1847 O O . GLU A 1 259 ? 8.895 17.718 -5.745 1.00 91.62 259 GLU A O 1
ATOM 1852 N N . ASP A 1 260 ? 8.544 17.829 -3.522 1.00 83.19 260 ASP A N 1
ATOM 1853 C CA . ASP A 1 260 ? 7.102 17.541 -3.565 1.00 83.19 260 ASP A CA 1
ATOM 1854 C C . ASP A 1 260 ? 6.789 16.286 -4.407 1.00 83.19 260 ASP A C 1
ATOM 1856 O O . ASP A 1 260 ? 5.865 16.255 -5.224 1.00 83.19 260 ASP A O 1
ATOM 1860 N N . VAL A 1 261 ? 7.638 15.265 -4.209 1.00 81.94 261 VAL A N 1
ATOM 1861 C CA . VAL A 1 261 ? 7.758 13.972 -4.914 1.00 81.94 261 VAL A CA 1
ATOM 1862 C C . VAL A 1 261 ? 8.127 14.017 -6.404 1.00 81.94 261 VAL A C 1
ATOM 1864 O O . VAL A 1 261 ? 8.230 12.966 -7.033 1.00 81.94 261 VAL A O 1
ATOM 1867 N N . ALA A 1 262 ? 8.374 15.191 -6.983 1.00 86.12 262 ALA A N 1
ATOM 1868 C CA . ALA A 1 262 ? 8.906 15.305 -8.337 1.00 86.12 262 ALA A CA 1
ATOM 1869 C C . ALA A 1 262 ? 10.425 15.083 -8.352 1.00 86.12 262 ALA A C 1
ATOM 1871 O O . ALA A 1 262 ? 11.147 15.617 -7.509 1.00 86.12 262 ALA A O 1
ATOM 1872 N N . ILE A 1 263 ? 10.920 14.338 -9.344 1.00 91.38 263 ILE A N 1
ATOM 1873 C CA . ILE A 1 263 ? 12.356 14.102 -9.540 1.00 91.38 263 ILE A CA 1
ATOM 1874 C C . ILE A 1 263 ? 13.047 15.421 -9.902 1.00 91.38 263 ILE A C 1
ATOM 1876 O O . ILE A 1 263 ? 12.750 16.028 -10.931 1.00 91.38 263 ILE A O 1
ATOM 1880 N N . ARG A 1 264 ? 13.983 15.861 -9.056 1.00 95.50 264 ARG A N 1
ATOM 1881 C CA . ARG A 1 264 ? 14.826 17.044 -9.289 1.00 95.50 264 ARG A CA 1
ATOM 1882 C C . ARG A 1 264 ? 16.179 16.679 -9.880 1.00 95.50 264 ARG A C 1
ATOM 1884 O O . ARG A 1 264 ? 16.626 17.339 -10.814 1.00 95.50 264 ARG A O 1
ATOM 1891 N N . SER A 1 265 ? 16.820 15.648 -9.345 1.00 95.62 265 SER A N 1
ATOM 1892 C CA . SER A 1 265 ? 18.083 15.124 -9.862 1.00 95.62 265 SER A CA 1
ATOM 1893 C C . SER A 1 265 ? 18.133 13.614 -9.703 1.00 95.62 265 SER A C 1
ATOM 1895 O O . SER A 1 265 ? 17.579 13.072 -8.746 1.00 95.62 265 SER A O 1
ATOM 1897 N N . LEU A 1 266 ? 18.799 12.957 -10.647 1.00 96.31 266 LEU A N 1
ATOM 1898 C CA . LEU A 1 266 ? 19.048 11.526 -10.644 1.00 96.31 266 LEU A CA 1
ATOM 1899 C C . LEU A 1 266 ? 20.505 11.304 -11.035 1.00 96.31 266 LEU A C 1
ATOM 1901 O O . LEU A 1 266 ? 20.892 11.602 -12.165 1.00 96.31 266 LEU A O 1
ATOM 1905 N N . ASP A 1 267 ? 21.276 10.766 -10.102 1.00 96.25 267 ASP A N 1
ATOM 1906 C CA . ASP A 1 267 ? 22.658 10.366 -10.320 1.00 96.25 267 ASP A CA 1
ATOM 1907 C C . ASP A 1 267 ? 22.713 8.840 -10.325 1.00 96.25 267 ASP A C 1
ATOM 1909 O O . ASP A 1 267 ? 22.199 8.193 -9.410 1.00 96.25 267 ASP A O 1
ATOM 1913 N N . LEU A 1 268 ? 23.293 8.266 -11.380 1.00 96.19 268 LEU A N 1
ATOM 1914 C CA . LEU A 1 268 ? 23.386 6.823 -11.585 1.00 96.19 268 LEU A CA 1
ATOM 1915 C C . LEU A 1 268 ? 24.845 6.397 -11.700 1.00 96.19 268 LEU A C 1
ATOM 1917 O O . LEU A 1 268 ? 25.622 6.978 -12.458 1.00 96.19 268 LEU A O 1
ATOM 1921 N N . GLU A 1 269 ? 25.178 5.317 -11.012 1.00 94.31 269 GLU A N 1
ATOM 1922 C CA . GLU A 1 269 ? 26.448 4.618 -11.103 1.00 94.31 269 GLU A CA 1
ATOM 1923 C C . GLU A 1 269 ? 26.184 3.173 -11.525 1.00 94.31 269 GLU A C 1
ATOM 1925 O O . GLU A 1 269 ? 25.341 2.485 -10.952 1.00 94.31 269 GLU A O 1
ATOM 1930 N N . ILE A 1 270 ? 26.917 2.694 -12.529 1.00 91.62 270 ILE A N 1
ATOM 1931 C CA . ILE A 1 270 ? 26.854 1.304 -12.995 1.00 91.62 270 ILE A CA 1
ATOM 1932 C C . ILE A 1 270 ? 28.219 0.685 -12.677 1.00 91.62 270 ILE A C 1
ATOM 1934 O O . ILE A 1 270 ? 29.143 0.822 -13.483 1.00 91.62 270 ILE A O 1
ATOM 1938 N N . PRO A 1 271 ? 28.408 0.074 -11.490 1.00 80.25 271 PRO A N 1
ATOM 1939 C CA . PRO A 1 271 ? 29.733 -0.309 -11.004 1.00 80.25 271 PRO A CA 1
ATOM 1940 C C . PRO A 1 271 ? 30.364 -1.418 -11.845 1.00 80.25 271 PRO A C 1
ATOM 1942 O O . PRO A 1 271 ? 31.586 -1.485 -11.976 1.00 80.25 271 PRO A O 1
ATOM 1945 N N . SER A 1 272 ? 29.537 -2.293 -12.417 1.00 69.88 272 SER A N 1
ATOM 1946 C CA . SER A 1 272 ? 29.971 -3.327 -13.344 1.00 69.88 272 SER A CA 1
ATOM 1947 C C . SER A 1 272 ? 28.780 -3.931 -14.084 1.00 69.88 272 SER A C 1
ATOM 1949 O O . SER A 1 272 ? 27.731 -4.218 -13.511 1.00 69.88 272 SER A O 1
ATOM 1951 N N . THR A 1 273 ? 28.968 -4.175 -15.376 1.00 68.75 273 THR A N 1
ATOM 1952 C CA . THR A 1 273 ? 28.209 -5.181 -16.115 1.00 68.75 273 THR A CA 1
ATOM 1953 C C . THR A 1 273 ? 29.149 -6.367 -16.295 1.00 68.75 273 THR A C 1
ATOM 1955 O O . THR A 1 273 ? 30.250 -6.183 -16.828 1.00 68.75 273 THR A O 1
ATOM 1958 N N . PRO A 1 274 ? 28.814 -7.576 -15.814 1.00 67.75 274 PRO A N 1
ATOM 1959 C CA . PRO A 1 274 ? 29.544 -8.755 -16.240 1.00 67.75 274 PRO A CA 1
ATOM 1960 C C . PRO A 1 274 ? 29.322 -8.869 -17.749 1.00 67.75 274 PRO A C 1
ATOM 1962 O O . PRO A 1 274 ? 28.270 -9.304 -18.203 1.00 67.75 274 PRO A O 1
ATOM 1965 N N . MET A 1 275 ? 30.291 -8.414 -18.546 1.00 56.50 275 MET A N 1
ATOM 1966 C CA . MET A 1 275 ? 30.297 -8.732 -19.965 1.00 56.50 275 MET A CA 1
ATOM 1967 C C . MET A 1 275 ? 30.416 -10.249 -20.042 1.00 56.50 275 MET A C 1
ATOM 1969 O O . MET A 1 275 ? 31.490 -10.799 -19.789 1.00 56.50 275 MET A O 1
ATOM 1973 N N . ALA A 1 276 ? 29.306 -10.929 -20.329 1.00 56.91 276 ALA A N 1
ATOM 1974 C CA . ALA A 1 276 ? 29.362 -12.316 -20.738 1.00 56.91 276 ALA A CA 1
ATOM 1975 C C . ALA A 1 276 ? 30.317 -12.362 -21.936 1.00 56.91 276 ALA A C 1
ATOM 1977 O O . ALA A 1 276 ? 30.079 -11.706 -22.951 1.00 56.91 276 ALA A O 1
ATOM 1978 N N . ALA A 1 277 ? 31.447 -13.050 -21.778 1.00 51.72 277 ALA A N 1
ATOM 1979 C CA . ALA A 1 277 ? 32.301 -13.373 -22.905 1.00 51.72 277 ALA A CA 1
ATOM 1980 C C . ALA A 1 277 ? 31.475 -14.296 -23.809 1.00 51.72 277 ALA A C 1
ATOM 1982 O O . ALA A 1 277 ? 31.255 -15.454 -23.456 1.00 51.72 277 ALA A O 1
ATOM 1983 N N . VAL A 1 278 ? 30.926 -13.729 -24.886 1.00 46.47 278 VAL A N 1
ATOM 1984 C CA . VAL A 1 278 ? 30.204 -14.457 -25.939 1.00 46.47 278 VAL A CA 1
ATOM 1985 C C . VAL A 1 278 ? 31.182 -15.329 -26.714 1.00 46.47 278 VAL A C 1
ATOM 1987 O O . VAL A 1 278 ? 32.290 -14.828 -27.020 1.00 46.47 278 VAL A O 1
#

Radius of gyration: 22.15 Å; chains: 1; bounding box: 62×39×72 Å

Sequence (278 aa):
MAATAGHALELLTLAVDRLDAGAWSAGDVAITLGAPAPGRISARLSGRGLVLPPPLDTLRDVSVDCPLAEVAEASIVCAEATLRATDEDRVPMELPLAMGLERDAGGWRLRLDARELDPAPLWRLAAAGGRLPGIEFAAGGLSVSLVLGPGGAASSANVRARLSGATFSDPSGLHAGEDLDARLDAVVTRAAGGWRATATLATDAGQAYLDPIFVDAAAAPITLAAEADLADGEPARSSVSFRIRHENVADVAGTLSLEDVAIRSLDLEIPSTPMAAV

Secondary structure (DSSP, 8-state):
----------EEEEEEEEEEETTEEEEEEEEEEEEEETTEEEEEEEEEEEEPPTTS--EEEEEEEEEEEEEETTEEEEEEEEEEEE-TT--EEEEEEEEEEEEETTEEEEEEEEEEE-HHHHHHHHHTTSSS---EEEEEEEEEEEEE--SSTT-EEEEEEEEEEEEEE-TTSSEEEEEEEEEEEEEEEEETTEEEEEEEEEEEEEEEEETTEEEETTTS-EEEEEEEEEE-SSS-EEEEEEEEEETTTEEEEEEEEEETTEEEEEEEEEEE------